Protein AF-A0A1C6FZ26-F1 (afdb_monomer_lite)

Sequence (240 aa):
MKWGSINATAYCVEPSKKGPGNGTYTIQKLADGKTLAKVCYYGTKASDEKHPDFPAGKRFIITHLAAAYANGSSDWASGTNATGKNLAMELYNYCVNMPDIPSVDMSFSESNVKAYVEGNSQRTSVITFKVDKLQTITFKLPKGVKLVNVTTGKTSAAGANVDISGGTKFYLTAPLNQAKNVSATFSSKMKGSIDKEYSAYKITTGSGTQDLALVFGEGVENEKYVDFKVTWTKECKADC

Structure (mmCIF, N/CA/C/O backbone):
data_AF-A0A1C6FZ26-F1
#
_entry.id   AF-A0A1C6FZ26-F1
#
loop_
_atom_site.group_PDB
_atom_site.id
_atom_site.type_symbol
_atom_site.label_atom_id
_atom_site.label_alt_id
_atom_site.label_comp_id
_atom_site.label_asym_id
_atom_site.label_entity_id
_atom_site.label_seq_id
_atom_site.pdbx_PDB_ins_code
_atom_site.Cartn_x
_atom_site.Cartn_y
_atom_site.Cartn_z
_atom_site.occupancy
_atom_site.B_iso_or_equiv
_atom_site.auth_seq_id
_atom_site.auth_comp_id
_atom_site.auth_asym_id
_atom_site.auth_atom_id
_atom_site.pdbx_PDB_model_num
ATOM 1 N N . MET A 1 1 ? 17.549 11.450 -13.419 1.00 60.69 1 MET A N 1
ATOM 2 C CA . MET A 1 1 ? 17.269 12.901 -13.359 1.00 60.69 1 MET A CA 1
ATOM 3 C C . MET A 1 1 ? 17.297 13.360 -11.915 1.00 60.69 1 MET A C 1
ATOM 5 O O . MET A 1 1 ? 16.988 12.554 -11.040 1.00 60.69 1 MET A O 1
ATOM 9 N N . LYS A 1 2 ? 17.678 14.617 -11.672 1.00 58.38 2 LYS A N 1
ATOM 10 C CA . LYS A 1 2 ? 17.759 15.195 -10.328 1.00 58.38 2 LYS A CA 1
ATOM 11 C C . LYS A 1 2 ? 16.962 16.496 -10.268 1.00 58.38 2 LYS A C 1
ATOM 13 O O . LYS A 1 2 ? 17.181 17.365 -11.105 1.00 58.38 2 LYS A O 1
ATOM 18 N N . TRP A 1 3 ? 16.071 16.622 -9.287 1.00 60.28 3 TRP A N 1
ATOM 19 C CA . TRP A 1 3 ? 15.295 17.837 -9.019 1.00 60.28 3 TRP A CA 1
ATOM 20 C C . TRP A 1 3 ? 15.518 18.252 -7.562 1.00 60.28 3 TRP A C 1
ATOM 22 O O . TRP A 1 3 ? 14.951 17.672 -6.641 1.00 60.28 3 TRP A O 1
ATOM 32 N N . GLY A 1 4 ? 16.415 19.210 -7.315 1.00 66.00 4 GLY A N 1
ATOM 33 C CA . GLY A 1 4 ? 16.844 19.519 -5.945 1.00 66.00 4 GLY A CA 1
ATOM 34 C C . GLY A 1 4 ? 17.497 18.303 -5.267 1.00 66.00 4 GLY A C 1
ATOM 35 O O . GLY A 1 4 ? 18.522 17.809 -5.740 1.00 66.00 4 GLY A O 1
ATOM 36 N N . SER A 1 5 ? 16.916 17.809 -4.169 1.00 55.59 5 SER A N 1
ATOM 37 C CA . SER A 1 5 ? 17.358 16.595 -3.455 1.00 55.59 5 SER A CA 1
ATOM 38 C C . SER A 1 5 ? 16.754 15.291 -3.997 1.00 55.59 5 SER A C 1
ATOM 40 O O . SER A 1 5 ? 17.166 14.206 -3.586 1.00 55.59 5 SER A O 1
ATOM 42 N N . ILE A 1 6 ? 15.801 15.375 -4.926 1.00 57.38 6 ILE A N 1
ATOM 43 C CA . ILE A 1 6 ? 15.097 14.226 -5.496 1.00 57.38 6 ILE A CA 1
ATOM 44 C C . ILE A 1 6 ? 15.929 13.604 -6.618 1.00 57.38 6 ILE A C 1
ATOM 46 O O . ILE A 1 6 ? 16.309 14.297 -7.561 1.00 57.38 6 ILE A O 1
ATOM 50 N N . ASN A 1 7 ? 16.141 12.287 -6.561 1.00 62.97 7 ASN A N 1
ATOM 51 C CA . ASN A 1 7 ? 16.675 11.495 -7.669 1.00 62.97 7 ASN A CA 1
ATOM 52 C C . ASN A 1 7 ? 15.589 10.547 -8.192 1.00 62.97 7 ASN A C 1
ATOM 54 O O . ASN A 1 7 ? 14.995 9.806 -7.413 1.00 62.97 7 ASN A O 1
ATOM 58 N N . ALA A 1 8 ? 15.359 10.551 -9.505 1.00 67.06 8 ALA A N 1
ATOM 59 C CA . ALA A 1 8 ? 14.426 9.644 -10.168 1.00 67.06 8 ALA A CA 1
ATOM 60 C C . ALA A 1 8 ? 15.053 9.043 -11.431 1.00 67.06 8 ALA A C 1
ATOM 62 O O . ALA A 1 8 ? 15.753 9.732 -12.187 1.00 67.06 8 ALA A O 1
ATOM 63 N N . THR A 1 9 ? 14.783 7.763 -11.677 1.00 70.50 9 THR A N 1
ATOM 64 C CA . THR A 1 9 ? 15.121 7.100 -12.940 1.00 70.50 9 THR A CA 1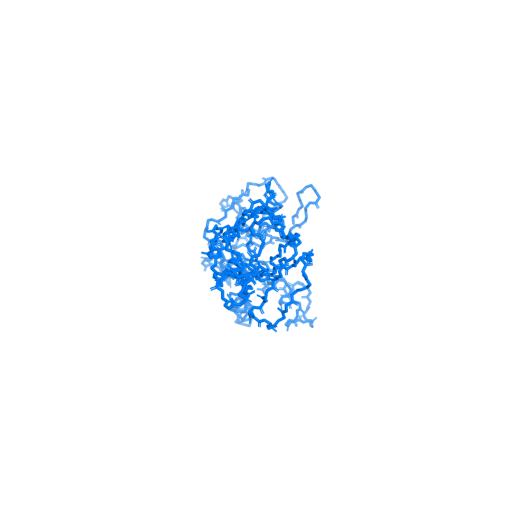
ATOM 65 C C . THR A 1 9 ? 14.025 7.403 -13.954 1.00 70.50 9 THR A C 1
ATOM 67 O O . THR A 1 9 ? 12.850 7.173 -13.684 1.00 70.50 9 THR A O 1
ATOM 70 N N . ALA A 1 10 ? 14.417 7.933 -15.110 1.00 72.19 10 ALA A N 1
ATOM 71 C CA . ALA A 1 10 ? 13.524 8.144 -16.240 1.00 72.19 10 ALA A CA 1
ATOM 72 C C . ALA A 1 10 ? 13.879 7.157 -17.351 1.00 72.19 10 ALA A C 1
ATOM 74 O O . ALA A 1 10 ? 15.057 6.882 -17.591 1.00 72.19 10 ALA A O 1
ATOM 75 N N . TYR A 1 11 ? 12.857 6.650 -18.021 1.00 74.94 11 TYR A N 1
ATOM 76 C CA . TYR A 1 11 ? 12.954 5.770 -19.171 1.00 74.94 11 TYR A CA 1
ATOM 77 C C . TYR A 1 11 ? 12.510 6.550 -20.395 1.00 74.94 11 TYR A C 1
ATOM 79 O O . TYR A 1 11 ? 11.433 7.140 -20.395 1.00 74.94 11 TYR A O 1
ATOM 87 N N . CYS A 1 12 ? 13.323 6.578 -21.443 1.00 76.31 12 CYS A N 1
ATOM 88 C CA . CYS A 1 12 ? 12.832 7.108 -22.704 1.00 76.31 12 CYS A CA 1
ATOM 89 C C . CYS A 1 12 ? 11.723 6.198 -23.244 1.00 76.31 12 CYS A C 1
ATOM 91 O O . CYS A 1 12 ? 11.778 4.980 -23.079 1.00 76.31 12 CYS A O 1
ATOM 93 N N . VAL A 1 13 ? 10.700 6.798 -23.841 1.00 72.75 13 VAL A N 1
ATOM 94 C CA . VAL A 1 13 ? 9.534 6.057 -24.330 1.00 72.75 13 VAL A CA 1
ATOM 95 C C . VAL A 1 13 ? 9.408 6.089 -25.842 1.00 72.75 13 VAL A C 1
ATOM 97 O O . VAL A 1 13 ? 8.424 5.587 -26.354 1.00 72.75 13 VAL A O 1
ATOM 100 N N . GLU A 1 14 ? 10.385 6.611 -26.580 1.00 70.25 14 GLU A N 1
ATOM 101 C CA . GLU A 1 14 ? 10.352 6.642 -28.051 1.00 70.25 14 GLU A CA 1
ATOM 102 C C . GLU A 1 14 ? 11.663 6.108 -28.638 1.00 70.25 14 GLU A C 1
ATOM 104 O O . GLU A 1 14 ? 12.437 6.884 -29.205 1.00 70.25 14 GLU A O 1
ATOM 109 N N . PRO A 1 15 ? 11.970 4.805 -28.490 1.00 71.88 15 PRO A N 1
ATOM 110 C CA . PRO A 1 15 ? 13.309 4.257 -28.725 1.00 71.88 15 PRO A CA 1
ATOM 111 C C . PRO A 1 15 ? 13.937 4.598 -30.086 1.00 71.88 15 PRO A C 1
ATOM 113 O O . PRO A 1 15 ? 15.158 4.535 -30.222 1.00 71.88 15 PRO A O 1
ATOM 116 N N . SER A 1 16 ? 13.136 4.977 -31.087 1.00 71.38 16 SER A N 1
ATOM 117 C CA . SER A 1 16 ? 13.599 5.422 -32.405 1.00 71.38 16 SER A CA 1
ATOM 118 C C . SER A 1 16 ? 14.259 6.810 -32.456 1.00 71.38 16 SER A C 1
ATOM 120 O O . SER A 1 16 ? 15.010 7.061 -33.402 1.00 71.38 16 SER A O 1
ATOM 122 N N . LYS A 1 17 ? 14.028 7.723 -31.498 1.00 77.19 17 LYS A N 1
ATOM 123 C CA . LYS A 1 17 ? 14.632 9.077 -31.538 1.00 77.19 17 LYS A CA 1
ATOM 124 C C . LYS A 1 17 ? 15.915 9.154 -30.712 1.00 77.19 17 LYS A C 1
ATOM 126 O O . LYS A 1 17 ? 16.277 8.232 -29.993 1.00 77.19 17 LYS A O 1
ATOM 131 N N . LYS A 1 18 ? 16.644 10.269 -30.774 1.00 75.75 18 LYS A N 1
ATOM 132 C CA . LYS A 1 18 ? 17.778 10.494 -29.861 1.00 75.75 18 LYS A CA 1
ATOM 133 C C . LYS A 1 18 ? 17.274 10.906 -28.481 1.00 75.75 18 LYS A C 1
ATOM 135 O O . LYS A 1 18 ? 16.305 11.658 -28.376 1.00 75.75 18 LYS A O 1
ATOM 140 N N . GLY A 1 19 ? 17.943 10.424 -27.434 1.00 67.69 19 GLY A N 1
ATOM 141 C CA . GLY A 1 19 ? 17.656 10.854 -26.068 1.00 67.69 19 GLY A CA 1
ATOM 142 C C . GLY A 1 19 ? 17.804 12.375 -25.924 1.00 67.69 19 GLY A C 1
ATOM 143 O O . GLY A 1 19 ? 18.650 12.966 -26.605 1.00 67.69 19 GLY A O 1
ATOM 144 N N . PRO A 1 20 ? 16.989 13.019 -25.075 1.00 72.19 20 PRO A N 1
ATOM 145 C CA . PRO A 1 20 ? 17.102 14.451 -24.845 1.00 72.19 20 PRO A CA 1
ATOM 146 C C . PRO A 1 20 ? 18.450 14.794 -24.202 1.00 72.19 20 PRO A C 1
ATOM 148 O O . PRO A 1 20 ? 18.982 14.039 -23.386 1.00 72.19 20 PRO A O 1
ATOM 151 N N . GLY A 1 21 ? 19.010 15.945 -24.580 1.00 70.88 21 GLY A N 1
ATOM 152 C CA . GLY A 1 21 ? 20.210 16.490 -23.945 1.00 70.88 21 GLY A CA 1
ATOM 153 C C . GLY A 1 21 ? 19.921 17.069 -22.556 1.00 70.88 21 GLY A C 1
ATOM 154 O O . GLY A 1 21 ? 18.783 17.073 -22.083 1.00 70.88 21 GLY A O 1
ATOM 155 N N . ASN A 1 22 ? 20.948 17.617 -21.907 1.00 74.38 22 ASN A N 1
ATOM 156 C CA . ASN A 1 22 ? 20.766 18.356 -20.655 1.00 74.38 22 ASN A CA 1
ATOM 157 C C . ASN A 1 22 ? 19.930 19.621 -20.906 1.00 74.38 22 ASN A C 1
ATOM 159 O O . ASN A 1 22 ? 20.228 20.379 -21.827 1.00 74.38 22 ASN A O 1
ATOM 163 N N . GLY A 1 23 ? 18.911 19.866 -20.083 1.00 72.62 23 GLY A N 1
ATOM 164 C CA . GLY A 1 23 ? 18.040 21.028 -20.234 1.00 72.62 23 GLY A CA 1
ATOM 165 C C . GLY A 1 23 ? 16.918 21.081 -19.202 1.00 72.62 23 GLY A C 1
ATOM 166 O O . GLY A 1 23 ? 16.767 20.175 -18.379 1.00 72.62 23 GLY A O 1
ATOM 167 N N . THR A 1 24 ? 16.135 22.155 -19.264 1.00 73.75 24 THR A N 1
ATOM 168 C CA . THR A 1 24 ? 14.900 22.311 -18.489 1.00 73.75 24 THR A CA 1
ATOM 169 C C . THR A 1 24 ? 13.734 21.821 -19.332 1.00 73.75 24 THR A C 1
ATOM 171 O O . THR A 1 24 ? 13.525 22.317 -20.437 1.00 73.75 24 THR A O 1
ATOM 174 N N . TYR A 1 25 ? 12.964 20.877 -18.800 1.00 74.25 25 TYR A N 1
ATOM 175 C CA . TYR A 1 25 ? 11.812 20.304 -19.487 1.00 74.25 25 TYR A CA 1
ATOM 176 C C . TYR A 1 25 ? 10.574 20.340 -18.597 1.00 74.25 25 TYR A C 1
ATOM 178 O O . TYR A 1 25 ? 10.670 20.219 -17.374 1.00 74.25 25 TYR A O 1
ATOM 186 N N . THR A 1 26 ? 9.406 20.478 -19.219 1.00 74.81 26 THR A N 1
ATOM 187 C CA . THR A 1 26 ? 8.124 20.398 -18.520 1.00 74.81 26 THR A CA 1
ATOM 188 C C . THR A 1 26 ? 7.752 18.939 -18.300 1.00 74.81 26 THR A C 1
ATOM 190 O O . THR A 1 26 ? 7.795 18.122 -19.221 1.00 74.81 26 THR A O 1
ATOM 193 N N . ILE A 1 27 ? 7.371 18.627 -17.067 1.00 75.44 27 ILE A N 1
ATOM 194 C CA . ILE A 1 27 ? 6.856 17.324 -16.670 1.00 75.44 27 ILE A CA 1
ATOM 195 C C . ILE A 1 27 ? 5.331 17.400 -16.541 1.00 75.44 27 ILE A C 1
ATOM 197 O O . ILE A 1 27 ? 4.796 18.365 -15.998 1.00 75.44 27 ILE A O 1
ATOM 201 N N . GLN A 1 28 ? 4.628 16.390 -17.045 1.00 79.00 28 GLN A N 1
ATOM 202 C CA . GLN A 1 28 ? 3.172 16.287 -16.995 1.00 79.00 28 GLN A CA 1
ATOM 203 C C . GLN A 1 28 ? 2.763 14.968 -16.337 1.00 79.00 28 GLN A C 1
ATOM 205 O O . GLN A 1 28 ? 3.227 13.903 -16.745 1.00 79.00 28 GLN A O 1
ATOM 210 N N . LYS A 1 29 ? 1.871 15.026 -15.339 1.00 78.75 29 LYS A N 1
ATOM 211 C CA . LYS A 1 29 ? 1.250 13.836 -14.734 1.00 78.75 29 LYS A CA 1
ATOM 212 C C . LYS A 1 29 ? 0.334 13.161 -15.757 1.00 78.75 29 LYS A C 1
ATOM 214 O O . LYS A 1 29 ? -0.486 13.824 -16.391 1.00 78.75 29 LYS A O 1
ATOM 219 N N . LEU A 1 30 ? 0.467 11.848 -15.921 1.00 76.12 30 LEU A N 1
ATOM 220 C CA . LEU A 1 30 ? -0.365 11.066 -16.835 1.00 76.12 30 LEU A CA 1
ATOM 221 C C . LEU A 1 30 ? -1.651 10.619 -16.128 1.00 76.12 30 LEU A C 1
ATOM 223 O O . LEU A 1 30 ? -1.583 9.901 -15.132 1.00 76.12 30 LEU A O 1
ATOM 227 N N . ALA A 1 31 ? -2.814 11.013 -16.659 1.00 66.44 31 ALA A N 1
ATOM 228 C CA . ALA A 1 31 ? -4.121 10.668 -16.088 1.00 66.44 31 ALA A CA 1
ATOM 229 C C . ALA A 1 31 ? -4.384 9.145 -16.090 1.00 66.44 31 ALA A C 1
ATOM 231 O O . ALA A 1 31 ? -4.745 8.585 -15.058 1.00 66.44 31 ALA A O 1
ATOM 232 N N . ASP A 1 32 ? -4.083 8.463 -17.201 1.00 65.25 32 ASP A N 1
ATOM 233 C CA . ASP A 1 32 ? -4.230 7.006 -17.367 1.00 65.25 32 ASP A CA 1
ATOM 234 C C . ASP A 1 32 ? -2.888 6.263 -17.234 1.00 65.25 32 ASP A C 1
ATOM 236 O O . ASP A 1 32 ? -2.565 5.326 -17.961 1.00 65.25 32 ASP A O 1
ATOM 240 N N . GLY A 1 33 ? -2.063 6.696 -16.281 1.00 71.56 33 GLY A N 1
ATOM 241 C CA . GLY A 1 33 ? -0.690 6.219 -16.127 1.00 71.56 33 GLY A CA 1
ATOM 242 C C . GLY A 1 33 ? -0.514 4.901 -15.371 1.00 71.56 33 GLY A C 1
ATOM 243 O O . GLY A 1 33 ? 0.627 4.532 -15.132 1.00 71.56 33 GLY A O 1
ATOM 244 N N . LYS A 1 34 ? -1.572 4.193 -14.946 1.00 79.12 34 LYS A N 1
ATOM 245 C CA . LYS A 1 34 ? -1.460 3.084 -13.965 1.00 79.12 34 LYS A CA 1
ATOM 246 C C . LYS A 1 34 ? -0.541 1.943 -14.412 1.00 79.12 34 LYS A C 1
ATOM 248 O O . LYS A 1 34 ? 0.303 1.500 -13.637 1.00 79.12 34 LYS A O 1
ATOM 253 N N . THR A 1 35 ? -0.671 1.480 -15.655 1.00 87.38 35 THR A N 1
ATOM 254 C CA . THR A 1 35 ? 0.156 0.388 -16.204 1.00 87.38 35 THR A CA 1
ATOM 255 C C . THR A 1 35 ? 1.625 0.794 -16.271 1.00 87.38 35 THR A C 1
ATOM 257 O O . THR A 1 35 ? 2.491 0.105 -15.733 1.00 87.38 35 THR A O 1
ATOM 260 N N . LEU A 1 36 ? 1.900 1.952 -16.875 1.00 85.38 36 LEU A N 1
ATOM 261 C CA . LEU A 1 36 ? 3.237 2.538 -16.930 1.00 85.38 36 LEU A CA 1
ATOM 262 C C . LEU A 1 36 ? 3.792 2.789 -15.525 1.00 85.38 36 LEU A C 1
ATOM 264 O O . LEU A 1 36 ? 4.972 2.553 -15.274 1.00 85.38 36 LEU A O 1
ATOM 268 N N . ALA A 1 37 ? 2.930 3.188 -14.588 1.00 84.06 37 ALA A N 1
ATOM 269 C CA . ALA A 1 37 ? 3.322 3.422 -13.219 1.00 84.06 37 ALA A CA 1
ATOM 270 C C . ALA A 1 37 ? 3.820 2.129 -12.567 1.00 84.06 37 ALA A C 1
ATOM 272 O O . ALA A 1 37 ? 4.903 2.111 -11.987 1.00 84.06 37 ALA A O 1
ATOM 273 N N . LYS A 1 38 ? 3.085 1.021 -12.715 1.00 88.19 38 LYS A N 1
ATOM 274 C CA . LYS A 1 38 ? 3.497 -0.289 -12.182 1.00 88.19 38 LYS A CA 1
ATOM 275 C C . LYS A 1 38 ? 4.824 -0.748 -12.776 1.00 88.19 38 LYS A C 1
ATOM 277 O O . LYS A 1 38 ? 5.685 -1.209 -12.033 1.00 88.19 38 LYS A O 1
ATOM 282 N N . VAL A 1 39 ? 5.027 -0.579 -14.083 1.00 88.44 39 VAL A N 1
ATOM 283 C CA . VAL A 1 39 ? 6.293 -0.949 -14.739 1.00 88.44 39 VAL A CA 1
ATOM 284 C C . VAL A 1 39 ? 7.459 -0.115 -14.221 1.00 88.44 39 VAL A C 1
ATOM 286 O O . VAL A 1 39 ? 8.495 -0.666 -13.869 1.00 88.44 39 VAL A O 1
ATOM 289 N N . CYS A 1 40 ? 7.299 1.196 -14.097 1.00 84.00 40 CYS A N 1
ATOM 290 C CA . CYS A 1 40 ? 8.356 2.052 -13.568 1.00 84.00 40 CYS A CA 1
ATOM 291 C C . CYS A 1 40 ? 8.587 1.855 -12.053 1.00 84.00 40 CYS A C 1
ATOM 293 O O . CYS A 1 40 ? 9.711 2.035 -11.591 1.00 84.00 40 CYS A O 1
ATOM 295 N N . TYR A 1 41 ? 7.556 1.474 -11.287 1.00 82.69 41 TYR A N 1
ATOM 296 C CA . TYR A 1 41 ? 7.639 1.221 -9.843 1.00 82.69 41 TYR A CA 1
ATOM 297 C C . TYR A 1 41 ? 8.295 -0.131 -9.520 1.00 82.69 41 TYR A C 1
ATOM 299 O O . TYR A 1 41 ? 9.198 -0.196 -8.688 1.00 82.69 41 TYR A O 1
ATOM 307 N N . TYR A 1 42 ? 7.876 -1.211 -10.186 1.00 87.19 42 TYR A N 1
ATOM 308 C CA . TYR A 1 42 ? 8.379 -2.567 -9.930 1.00 87.19 42 TYR A CA 1
ATOM 309 C C . TYR A 1 42 ? 9.574 -2.956 -10.809 1.00 87.19 42 TYR A C 1
ATOM 311 O O . TYR A 1 42 ? 10.369 -3.802 -10.404 1.00 87.19 42 TYR A O 1
ATOM 319 N N . GLY A 1 43 ? 9.718 -2.354 -11.991 1.00 88.00 43 GLY A N 1
ATOM 320 C CA . GLY A 1 43 ? 10.572 -2.850 -13.072 1.00 88.00 43 GLY A CA 1
ATOM 321 C C . GLY A 1 43 ? 12.052 -2.955 -12.725 1.00 88.00 43 GLY A C 1
ATOM 322 O O . GLY A 1 43 ? 12.645 -4.001 -12.972 1.00 88.00 43 GLY A O 1
ATOM 323 N N . THR A 1 44 ? 12.640 -1.932 -12.092 1.00 85.69 44 THR A N 1
ATOM 324 C CA . THR A 1 44 ? 14.067 -1.960 -11.719 1.00 85.69 44 THR A CA 1
ATOM 325 C C . THR A 1 44 ? 14.364 -3.122 -10.779 1.00 85.69 44 THR A C 1
ATOM 327 O O . THR A 1 44 ? 15.203 -3.967 -11.081 1.00 85.69 44 THR A O 1
ATOM 330 N N . LYS A 1 45 ? 13.613 -3.207 -9.672 1.00 85.81 45 LYS A N 1
ATOM 331 C CA . LYS A 1 45 ? 13.773 -4.269 -8.676 1.00 85.81 45 LYS A CA 1
ATOM 332 C C . LYS A 1 45 ? 13.516 -5.645 -9.294 1.00 85.81 45 LYS A C 1
ATOM 334 O O . LYS A 1 45 ? 14.294 -6.566 -9.086 1.00 85.81 45 LYS A O 1
ATOM 339 N N . ALA A 1 46 ? 12.458 -5.769 -10.093 1.00 90.00 46 ALA A N 1
ATOM 340 C CA . ALA A 1 46 ? 12.113 -7.015 -10.763 1.00 90.00 46 ALA A CA 1
ATOM 341 C C . ALA A 1 46 ? 13.207 -7.473 -11.735 1.00 90.00 46 ALA A C 1
ATOM 343 O O . ALA A 1 46 ? 13.523 -8.660 -11.782 1.00 90.00 46 ALA A O 1
ATOM 344 N N . SER A 1 47 ? 13.817 -6.551 -12.484 1.00 89.81 47 SER A N 1
ATOM 345 C CA . SER A 1 47 ? 14.929 -6.886 -13.369 1.00 89.81 47 SER A CA 1
ATOM 346 C C . SER A 1 47 ? 16.189 -7.267 -12.592 1.00 89.81 47 SER A C 1
ATOM 348 O O . SER A 1 47 ? 16.915 -8.142 -13.062 1.00 89.81 47 SER A O 1
ATOM 350 N N . ASP A 1 48 ? 16.466 -6.629 -11.450 1.00 87.25 48 ASP A N 1
ATOM 351 C CA . ASP A 1 48 ? 17.595 -6.978 -10.575 1.00 87.25 48 ASP A CA 1
ATOM 352 C C . ASP A 1 48 ? 17.433 -8.389 -9.987 1.00 87.25 48 ASP A C 1
ATOM 354 O O . ASP A 1 48 ? 18.392 -9.156 -9.957 1.00 87.25 48 ASP A O 1
ATOM 358 N N . GLU A 1 49 ? 16.217 -8.754 -9.573 1.00 91.50 49 GLU A N 1
ATOM 359 C CA . GLU A 1 49 ? 15.911 -10.058 -8.970 1.00 91.50 49 GLU A CA 1
ATOM 360 C C . GLU A 1 49 ? 15.823 -11.195 -9.998 1.00 91.50 49 GLU A C 1
ATOM 362 O O . GLU A 1 49 ? 16.297 -12.299 -9.736 1.00 91.50 49 GLU A O 1
ATOM 367 N N . LYS A 1 50 ? 15.225 -10.949 -11.171 1.00 91.25 50 LYS A N 1
ATOM 368 C CA . LYS A 1 50 ? 15.063 -11.964 -12.229 1.00 91.25 50 LYS A CA 1
ATOM 369 C C . LYS A 1 50 ? 16.329 -12.189 -13.053 1.00 91.25 50 LYS A C 1
ATOM 371 O O . LYS A 1 50 ? 16.514 -13.280 -13.587 1.00 91.25 50 LYS A O 1
ATOM 376 N N . HIS A 1 51 ? 17.176 -11.167 -13.179 1.00 91.94 51 HIS A N 1
ATOM 377 C CA . HIS A 1 51 ? 18.394 -11.209 -13.992 1.00 91.94 51 HIS A CA 1
ATOM 378 C C . HIS A 1 51 ? 19.616 -10.668 -13.225 1.00 91.94 51 HIS A C 1
ATOM 380 O O . HIS A 1 51 ? 20.265 -9.711 -13.676 1.00 91.94 51 HIS A O 1
ATOM 386 N N . PRO A 1 52 ? 19.949 -11.241 -12.052 1.00 91.62 52 PRO A N 1
ATOM 387 C CA . PRO A 1 52 ? 21.049 -10.753 -11.218 1.00 91.62 52 PRO A CA 1
ATOM 388 C C . PRO A 1 52 ? 22.411 -10.862 -11.922 1.00 91.62 52 PRO A C 1
ATOM 390 O O . PRO A 1 52 ? 23.307 -10.058 -11.672 1.00 91.62 52 PRO A O 1
ATOM 393 N N . ASP A 1 53 ? 22.541 -11.815 -12.846 1.00 95.19 53 ASP A N 1
ATOM 394 C CA . ASP A 1 53 ? 23.713 -12.086 -13.679 1.00 95.19 53 ASP A CA 1
ATOM 395 C C . ASP A 1 53 ? 23.904 -11.077 -14.824 1.00 95.19 53 ASP A C 1
ATOM 397 O O . ASP A 1 53 ? 24.998 -10.951 -15.378 1.00 95.19 53 ASP A O 1
ATOM 401 N N . PHE A 1 54 ? 22.860 -10.333 -15.198 1.00 93.94 54 PHE A N 1
ATOM 402 C CA . PHE A 1 54 ? 22.968 -9.359 -16.280 1.00 93.94 54 PHE A CA 1
ATOM 403 C C . PHE A 1 54 ? 23.736 -8.110 -15.827 1.00 93.94 54 PHE A C 1
ATOM 405 O O . PHE A 1 54 ? 23.592 -7.658 -14.698 1.00 93.94 54 PHE A O 1
ATOM 412 N N . PRO A 1 55 ? 24.513 -7.456 -16.703 1.00 92.25 55 PRO A N 1
ATOM 413 C CA . PRO A 1 55 ? 25.042 -6.133 -16.395 1.00 92.25 55 PRO A CA 1
ATOM 414 C C . PRO A 1 55 ? 23.909 -5.123 -16.154 1.00 92.25 55 PRO A C 1
ATOM 416 O O . PRO A 1 55 ? 22.864 -5.193 -16.807 1.00 92.25 55 PRO A O 1
ATOM 419 N N . ALA A 1 56 ? 24.138 -4.128 -15.290 1.00 86.00 56 ALA A N 1
ATOM 420 C CA . ALA A 1 56 ? 23.140 -3.103 -14.957 1.00 86.00 56 ALA A CA 1
ATOM 421 C C . ALA A 1 56 ? 22.556 -2.405 -16.202 1.00 86.00 56 ALA A C 1
ATOM 423 O O . ALA A 1 56 ? 21.351 -2.188 -16.283 1.00 86.00 56 ALA A O 1
ATOM 424 N N . GLY A 1 57 ? 23.386 -2.132 -17.217 1.00 85.88 57 GLY A N 1
ATOM 425 C CA . GLY A 1 57 ? 22.924 -1.554 -18.483 1.00 85.88 57 GLY A CA 1
ATOM 426 C C . GLY A 1 57 ? 21.936 -2.451 -19.238 1.00 85.88 57 GLY A C 1
ATOM 427 O O . GLY A 1 57 ? 20.961 -1.959 -19.797 1.00 85.88 57 GLY A O 1
ATOM 428 N N . LYS A 1 58 ? 22.125 -3.775 -19.206 1.00 90.31 58 LYS A N 1
ATOM 429 C CA . LYS A 1 58 ? 21.215 -4.727 -19.860 1.00 90.31 58 LYS A CA 1
ATOM 430 C C . LYS A 1 58 ? 19.880 -4.815 -19.117 1.00 90.31 58 LYS A C 1
ATOM 432 O O . LYS A 1 58 ? 18.835 -4.790 -19.759 1.00 90.31 58 LYS A O 1
ATOM 437 N N . ARG A 1 59 ? 19.904 -4.843 -17.781 1.00 90.50 59 ARG A N 1
ATOM 438 C CA . ARG A 1 59 ? 18.693 -4.770 -16.939 1.00 90.50 59 ARG A CA 1
ATOM 439 C C . ARG A 1 59 ? 17.902 -3.483 -17.161 1.00 90.50 59 ARG A C 1
ATOM 441 O O . ARG A 1 59 ? 16.679 -3.502 -17.315 1.00 90.50 59 ARG A O 1
ATOM 448 N N . PHE A 1 60 ? 18.621 -2.366 -17.259 1.00 86.31 60 PHE A N 1
ATOM 449 C CA . PHE A 1 60 ? 18.034 -1.074 -17.583 1.00 86.31 60 PHE A CA 1
ATOM 450 C C . PHE A 1 60 ? 17.334 -1.097 -18.947 1.00 86.31 60 PHE A C 1
ATOM 452 O O . PHE A 1 60 ? 16.191 -0.663 -19.035 1.00 86.31 60 PHE A O 1
ATOM 459 N N . ILE A 1 61 ? 17.963 -1.660 -19.987 1.00 88.00 61 ILE A N 1
ATOM 460 C CA . ILE A 1 61 ? 17.363 -1.778 -21.328 1.00 88.00 61 ILE A CA 1
ATOM 461 C C . ILE A 1 61 ? 16.076 -2.617 -21.304 1.00 88.00 61 ILE A C 1
ATOM 463 O O . ILE A 1 61 ? 15.093 -2.237 -21.934 1.00 88.00 61 ILE A O 1
ATOM 467 N N . ILE A 1 62 ? 16.040 -3.728 -20.563 1.00 91.75 62 ILE A N 1
ATOM 468 C CA . ILE A 1 62 ? 14.827 -4.561 -20.455 1.00 91.75 62 ILE A CA 1
ATOM 469 C C . ILE A 1 62 ? 13.685 -3.757 -19.819 1.00 91.75 62 ILE A C 1
ATOM 471 O O . ILE A 1 62 ? 12.576 -3.719 -20.352 1.00 91.75 62 ILE A O 1
ATOM 475 N N . THR A 1 63 ? 13.977 -3.059 -18.718 1.00 90.00 63 THR A N 1
ATOM 476 C CA . THR A 1 63 ? 13.006 -2.201 -18.018 1.00 90.00 63 THR A CA 1
ATOM 477 C C . THR A 1 63 ? 12.532 -1.045 -18.896 1.00 90.00 63 THR A C 1
ATOM 479 O O . THR A 1 63 ? 11.344 -0.732 -18.936 1.00 90.00 63 THR A O 1
ATOM 482 N N . HIS A 1 64 ? 13.448 -0.455 -19.658 1.00 86.75 64 HIS A N 1
ATOM 483 C CA . HIS A 1 64 ? 13.180 0.624 -20.597 1.00 86.75 64 HIS A CA 1
ATOM 484 C C . HIS A 1 64 ? 12.203 0.215 -21.705 1.00 86.75 64 HIS A C 1
ATOM 486 O O . HIS A 1 64 ? 11.210 0.901 -21.931 1.00 86.75 64 HIS A O 1
ATOM 492 N N . LEU A 1 65 ? 12.443 -0.925 -22.359 1.00 90.88 65 LEU A N 1
ATOM 493 C CA . LEU A 1 65 ? 11.560 -1.445 -23.408 1.00 90.88 65 LEU A CA 1
ATOM 494 C C . LEU A 1 65 ? 10.165 -1.778 -22.852 1.00 90.88 65 LEU A C 1
ATOM 496 O O . LEU A 1 65 ? 9.158 -1.477 -23.491 1.00 90.88 65 LEU A O 1
ATOM 500 N N . ALA A 1 66 ? 10.095 -2.338 -21.638 1.00 92.44 66 ALA A N 1
ATOM 501 C CA . ALA A 1 66 ? 8.829 -2.605 -20.955 1.00 92.44 66 ALA A CA 1
ATOM 502 C C . ALA A 1 66 ? 8.051 -1.311 -20.647 1.00 92.44 66 ALA A C 1
ATOM 504 O O . ALA A 1 66 ? 6.832 -1.269 -20.814 1.00 92.44 66 ALA A O 1
ATOM 505 N N . ALA A 1 67 ? 8.742 -0.247 -20.224 1.00 88.88 67 ALA A N 1
ATOM 506 C CA . ALA A 1 67 ? 8.135 1.058 -19.968 1.00 88.88 67 ALA A CA 1
ATOM 507 C C . ALA A 1 67 ? 7.640 1.719 -21.265 1.00 88.88 67 ALA A C 1
ATOM 509 O O . ALA A 1 67 ? 6.516 2.214 -21.302 1.00 88.88 67 ALA A O 1
ATOM 510 N N . ALA A 1 68 ? 8.426 1.667 -22.347 1.00 87.31 68 ALA A N 1
ATOM 511 C CA . ALA A 1 68 ? 8.011 2.159 -23.662 1.00 87.31 68 ALA A CA 1
ATOM 512 C C . ALA A 1 68 ? 6.760 1.422 -24.177 1.00 87.31 68 ALA A C 1
ATOM 514 O O . ALA A 1 68 ? 5.827 2.056 -24.671 1.00 87.31 68 ALA A O 1
ATOM 515 N N . TYR A 1 69 ? 6.690 0.101 -23.985 1.00 91.75 69 TYR A N 1
ATOM 516 C CA . TYR A 1 69 ? 5.497 -0.682 -24.313 1.00 91.75 69 TYR A CA 1
ATOM 517 C C . TYR A 1 69 ? 4.288 -0.276 -23.460 1.00 91.75 69 TYR A C 1
ATOM 519 O O . TYR A 1 69 ? 3.207 -0.028 -23.990 1.00 91.75 69 TYR A O 1
ATOM 527 N N . ALA A 1 70 ? 4.467 -0.138 -22.142 1.00 89.75 70 ALA A N 1
ATOM 528 C CA . ALA A 1 70 ? 3.405 0.278 -21.223 1.00 89.75 70 ALA A CA 1
ATOM 529 C C . ALA A 1 70 ? 2.886 1.699 -21.489 1.00 89.75 70 ALA A C 1
ATOM 531 O O . ALA A 1 70 ? 1.733 1.995 -21.182 1.00 89.75 70 ALA A O 1
ATOM 532 N N . ASN A 1 71 ? 3.729 2.561 -22.059 1.00 85.81 71 ASN A N 1
ATOM 533 C CA . ASN A 1 71 ? 3.372 3.900 -22.517 1.00 85.81 71 ASN A CA 1
ATOM 534 C C . ASN A 1 71 ? 2.574 3.895 -23.840 1.00 85.81 71 ASN A C 1
ATOM 536 O O . ASN A 1 71 ? 2.063 4.934 -24.246 1.00 85.81 71 ASN A O 1
ATOM 540 N N . GLY A 1 72 ? 2.452 2.748 -24.517 1.00 86.88 72 GLY A N 1
ATOM 541 C CA . GLY A 1 72 ? 1.745 2.629 -25.795 1.00 86.88 72 GLY A CA 1
ATOM 542 C C . GLY A 1 72 ? 2.554 3.112 -27.000 1.00 86.88 72 GLY A C 1
ATOM 543 O O . GLY A 1 72 ? 1.984 3.430 -28.043 1.00 86.88 72 GLY A O 1
ATOM 544 N N . SER A 1 73 ? 3.877 3.189 -26.879 1.00 84.56 73 SER A N 1
ATOM 545 C CA . SER A 1 73 ? 4.730 3.691 -27.950 1.00 84.56 73 SER A CA 1
ATOM 546 C C . SER A 1 73 ? 4.796 2.714 -29.121 1.00 84.56 73 SER A C 1
ATOM 548 O O . SER A 1 73 ? 5.173 1.553 -28.967 1.00 84.56 73 SER A O 1
ATOM 550 N N . SER A 1 74 ? 4.454 3.188 -30.321 1.00 85.25 74 SER A N 1
ATOM 551 C CA . SER A 1 74 ? 4.422 2.353 -31.535 1.00 85.25 74 SER A CA 1
ATOM 552 C C . SER A 1 74 ? 5.786 1.758 -31.919 1.00 85.25 74 SER A C 1
ATOM 554 O O . SER A 1 74 ? 5.857 0.713 -32.562 1.00 85.25 74 SER A O 1
ATOM 556 N N . ASP A 1 75 ? 6.870 2.390 -31.475 1.00 86.06 75 ASP A N 1
ATOM 557 C CA . ASP A 1 75 ? 8.261 2.038 -31.739 1.00 86.06 75 ASP A CA 1
ATOM 558 C C . ASP A 1 75 ? 8.967 1.429 -30.516 1.00 86.06 75 ASP A C 1
ATOM 560 O O . ASP A 1 75 ? 10.197 1.360 -30.493 1.00 86.06 75 ASP A O 1
ATOM 564 N N . TRP A 1 76 ? 8.219 0.964 -29.507 1.00 89.94 76 TRP A N 1
ATOM 565 C CA . TRP A 1 76 ? 8.758 0.485 -28.224 1.00 89.94 76 TRP A CA 1
ATOM 566 C C . TRP A 1 76 ? 9.862 -0.576 -28.344 1.00 89.94 76 TRP A C 1
ATOM 568 O O . TRP A 1 76 ? 10.668 -0.726 -27.434 1.00 89.94 76 TRP A O 1
ATOM 578 N N . ALA A 1 77 ? 9.894 -1.325 -29.449 1.00 88.69 77 ALA A N 1
ATOM 579 C CA . ALA A 1 77 ? 10.871 -2.376 -29.712 1.00 88.69 77 ALA A CA 1
ATOM 580 C C . ALA A 1 77 ? 11.898 -2.010 -30.799 1.00 88.69 77 ALA A C 1
ATOM 582 O O . ALA A 1 77 ? 12.556 -2.897 -31.351 1.00 88.69 77 ALA A O 1
ATOM 583 N N . SER A 1 78 ? 12.014 -0.732 -31.161 1.00 86.81 78 SER A N 1
ATOM 584 C CA . SER A 1 78 ? 13.029 -0.280 -32.111 1.00 86.81 78 SER A CA 1
ATOM 585 C C . SER A 1 78 ? 14.435 -0.542 -31.561 1.00 86.81 78 SER A C 1
ATOM 587 O O . SER A 1 78 ? 14.694 -0.371 -30.371 1.00 86.81 78 SER A O 1
ATOM 589 N N . GLY A 1 79 ? 15.346 -1.006 -32.420 1.00 82.56 79 GLY A N 1
ATOM 590 C CA . GLY A 1 79 ? 16.744 -1.264 -32.053 1.00 82.56 79 GLY A CA 1
ATOM 591 C C . GLY A 1 79 ? 16.999 -2.517 -31.201 1.00 82.56 79 GLY A C 1
ATOM 592 O O . GLY A 1 79 ? 18.139 -2.737 -30.798 1.00 82.56 79 GLY A O 1
ATOM 593 N N . THR A 1 80 ? 15.988 -3.357 -30.943 1.00 90.62 80 THR A N 1
ATOM 594 C CA . THR A 1 80 ? 16.146 -4.609 -30.180 1.00 90.62 80 THR A CA 1
ATOM 595 C C . THR A 1 80 ? 15.871 -5.860 -31.022 1.00 90.62 80 THR A C 1
ATOM 597 O O . THR A 1 80 ? 15.173 -5.815 -32.037 1.00 90.62 80 THR A O 1
ATOM 600 N N . ASN A 1 81 ? 16.415 -7.003 -30.599 1.00 91.56 81 ASN A N 1
ATOM 601 C CA . ASN A 1 81 ? 16.188 -8.307 -31.233 1.00 91.56 81 ASN A CA 1
ATOM 602 C C . ASN A 1 81 ? 15.045 -9.083 -30.545 1.00 91.56 81 ASN A C 1
ATOM 604 O O . ASN A 1 81 ? 14.489 -8.637 -29.542 1.00 91.56 81 ASN A O 1
ATOM 608 N N . ALA A 1 82 ? 14.687 -10.260 -31.071 1.00 95.44 82 ALA A N 1
ATOM 609 C CA . ALA A 1 82 ? 13.598 -11.079 -30.523 1.00 95.44 82 ALA A CA 1
ATOM 610 C C . ALA A 1 82 ? 13.788 -11.418 -29.031 1.00 95.44 82 ALA A C 1
ATOM 612 O O . ALA A 1 82 ? 12.841 -11.330 -28.253 1.00 95.44 82 ALA A O 1
ATOM 613 N N . THR A 1 83 ? 15.018 -11.724 -28.611 1.00 95.06 83 THR A N 1
ATOM 614 C CA . THR A 1 83 ? 15.343 -11.999 -27.205 1.00 95.06 83 THR A CA 1
ATOM 615 C C . THR A 1 83 ? 15.053 -10.795 -26.313 1.00 95.06 83 THR A C 1
ATOM 617 O O . THR A 1 83 ? 14.425 -10.944 -25.267 1.00 95.06 83 THR A O 1
ATOM 620 N N . GLY A 1 84 ? 15.462 -9.594 -26.731 1.00 92.88 84 GLY A N 1
ATOM 621 C CA . GLY A 1 84 ? 15.190 -8.361 -25.994 1.00 92.88 84 GLY A CA 1
ATOM 622 C C . GLY A 1 84 ? 13.695 -8.061 -25.870 1.00 92.88 84 GLY A C 1
ATOM 623 O O . GLY A 1 84 ? 13.244 -7.687 -24.789 1.00 92.88 84 GLY A O 1
ATOM 624 N N . LYS A 1 85 ? 12.913 -8.302 -26.934 1.00 95.44 85 LYS A N 1
ATOM 625 C CA . LYS A 1 85 ? 11.444 -8.170 -26.894 1.00 95.44 85 LYS A CA 1
ATOM 626 C C . LYS A 1 85 ? 10.821 -9.116 -25.871 1.00 95.44 85 LYS A C 1
ATOM 628 O O . LYS A 1 85 ? 10.001 -8.686 -25.068 1.00 95.44 85 LYS A O 1
ATOM 633 N N . ASN A 1 86 ? 11.231 -10.382 -25.878 1.00 96.94 86 ASN A N 1
ATOM 634 C CA . ASN A 1 86 ? 10.674 -11.393 -24.980 1.00 96.94 86 ASN A CA 1
ATOM 635 C C . ASN A 1 86 ? 10.962 -11.072 -23.510 1.00 96.94 86 ASN A C 1
ATOM 637 O O . ASN A 1 86 ? 10.048 -11.119 -22.692 1.00 96.94 86 ASN A O 1
ATOM 641 N N . LEU A 1 87 ? 12.197 -10.673 -23.189 1.00 96.38 87 LEU A N 1
ATOM 642 C CA . LEU A 1 87 ? 12.576 -10.269 -21.830 1.00 96.38 87 LEU A CA 1
ATOM 643 C C . LEU A 1 87 ? 11.782 -9.042 -21.358 1.00 96.38 87 LEU A C 1
ATOM 645 O O . LEU A 1 87 ? 11.306 -9.005 -20.226 1.00 96.38 87 LEU A O 1
ATOM 649 N N . ALA A 1 88 ? 11.602 -8.047 -22.233 1.00 94.94 88 ALA A N 1
ATOM 650 C CA . ALA A 1 88 ? 10.816 -6.857 -21.919 1.00 94.94 88 ALA A CA 1
ATOM 651 C C . ALA A 1 88 ? 9.341 -7.199 -21.661 1.00 94.94 88 ALA A C 1
ATOM 653 O O . ALA A 1 88 ? 8.756 -6.702 -20.701 1.00 94.94 88 ALA A O 1
ATOM 654 N N . MET A 1 89 ? 8.752 -8.085 -22.470 1.00 97.12 89 MET A N 1
ATOM 655 C CA . MET A 1 89 ? 7.371 -8.536 -22.286 1.00 97.12 89 MET A CA 1
ATOM 656 C C . MET A 1 89 ? 7.194 -9.397 -21.034 1.00 97.12 89 MET A C 1
ATOM 658 O O . MET A 1 89 ? 6.179 -9.265 -20.353 1.00 97.12 89 MET A O 1
ATOM 662 N N . GLU A 1 90 ? 8.168 -10.242 -20.685 1.00 96.44 90 GLU A N 1
ATOM 663 C CA . GLU A 1 90 ? 8.151 -10.988 -19.423 1.00 96.44 90 GLU A CA 1
ATOM 664 C C . GLU A 1 90 ? 8.146 -10.030 -18.225 1.00 96.44 90 GLU A C 1
ATOM 666 O O . GLU A 1 90 ? 7.311 -10.158 -17.325 1.00 96.44 90 GLU A O 1
ATOM 671 N N . LEU A 1 91 ? 9.036 -9.034 -18.238 1.00 95.50 91 LEU A N 1
ATOM 672 C CA . LEU A 1 91 ? 9.120 -8.029 -17.184 1.00 95.50 91 LEU A CA 1
ATOM 673 C C . LEU A 1 91 ? 7.846 -7.176 -17.111 1.00 95.50 91 LEU A C 1
ATOM 675 O O . LEU A 1 91 ? 7.327 -6.946 -16.019 1.00 95.50 91 LEU A O 1
ATOM 679 N N . TYR A 1 92 ? 7.318 -6.740 -18.257 1.00 95.31 92 TYR A N 1
ATOM 680 C CA . TYR A 1 92 ? 6.049 -6.018 -18.351 1.00 95.31 92 TYR A CA 1
ATOM 681 C C . TYR A 1 92 ? 4.911 -6.827 -17.720 1.00 95.31 92 TYR A C 1
ATOM 683 O O . TYR A 1 92 ? 4.248 -6.339 -16.804 1.00 95.31 92 TYR A O 1
ATOM 691 N N . ASN A 1 93 ? 4.734 -8.080 -18.153 1.00 96.50 93 ASN A N 1
ATOM 692 C CA . ASN A 1 93 ? 3.686 -8.973 -17.662 1.00 96.50 93 ASN A CA 1
ATOM 693 C C . ASN A 1 93 ? 3.821 -9.230 -16.159 1.00 96.50 93 ASN A C 1
ATOM 695 O O . ASN A 1 93 ? 2.821 -9.269 -15.445 1.00 96.50 93 ASN A O 1
ATOM 699 N N . TYR A 1 94 ? 5.049 -9.372 -15.661 1.00 94.81 94 TYR A N 1
ATOM 700 C CA . TYR A 1 94 ? 5.301 -9.449 -14.228 1.00 94.81 94 TYR A CA 1
ATOM 701 C C . TYR A 1 94 ? 4.811 -8.181 -13.514 1.00 94.81 94 TYR A C 1
ATOM 703 O O . TYR A 1 94 ? 4.007 -8.270 -12.590 1.00 94.81 94 TYR A O 1
ATOM 711 N N . CYS A 1 95 ? 5.231 -6.999 -13.974 1.00 91.94 95 CYS A N 1
ATOM 712 C CA . CYS A 1 95 ? 4.916 -5.728 -13.321 1.00 91.94 95 CYS A CA 1
ATOM 713 C C . CYS A 1 95 ? 3.414 -5.416 -13.296 1.00 91.94 95 CYS A C 1
ATOM 715 O O . CYS A 1 95 ? 2.908 -4.939 -12.281 1.00 91.94 95 CYS A O 1
ATOM 717 N N . VAL A 1 96 ? 2.678 -5.676 -14.381 1.00 92.12 96 VAL A N 1
ATOM 718 C CA . VAL A 1 96 ? 1.230 -5.391 -14.425 1.00 92.12 96 VAL A CA 1
ATOM 719 C C . VAL A 1 96 ? 0.417 -6.319 -13.519 1.00 92.12 96 VAL A C 1
ATOM 721 O O . VAL A 1 96 ? -0.608 -5.889 -12.984 1.00 92.12 96 VAL A O 1
ATOM 724 N N . ASN A 1 97 ? 0.910 -7.542 -13.287 1.00 92.19 97 ASN A N 1
ATOM 725 C CA . ASN A 1 97 ? 0.306 -8.537 -12.397 1.00 92.19 97 ASN A CA 1
ATOM 726 C C . ASN A 1 97 ? 0.703 -8.377 -10.920 1.00 92.19 97 ASN A C 1
ATOM 728 O O . ASN A 1 97 ? 0.129 -9.046 -10.061 1.00 92.19 97 ASN A O 1
ATOM 732 N N . MET A 1 98 ? 1.655 -7.495 -10.598 1.00 88.50 98 MET A N 1
ATOM 733 C CA . MET A 1 98 ? 1.922 -7.117 -9.207 1.00 88.50 98 MET A CA 1
ATOM 734 C C . MET A 1 98 ? 0.691 -6.443 -8.582 1.00 88.50 98 MET A C 1
ATOM 736 O O . MET A 1 98 ? -0.190 -5.981 -9.312 1.00 88.50 98 MET A O 1
ATOM 740 N N . PRO A 1 99 ? 0.595 -6.348 -7.244 1.00 83.88 99 PRO A N 1
ATOM 741 C CA . PRO A 1 99 ? -0.426 -5.531 -6.593 1.00 83.88 99 PRO A CA 1
ATOM 742 C C . PRO A 1 99 ? -0.447 -4.096 -7.130 1.00 83.88 99 PRO A C 1
ATOM 744 O O . PRO A 1 99 ? 0.526 -3.619 -7.717 1.00 83.88 99 PRO A O 1
ATOM 747 N N . ASP A 1 100 ? -1.572 -3.408 -6.960 1.00 82.31 100 ASP A N 1
ATOM 748 C CA . ASP A 1 100 ? -1.617 -1.988 -7.285 1.00 82.31 100 ASP A CA 1
ATOM 749 C C . ASP A 1 100 ? -0.617 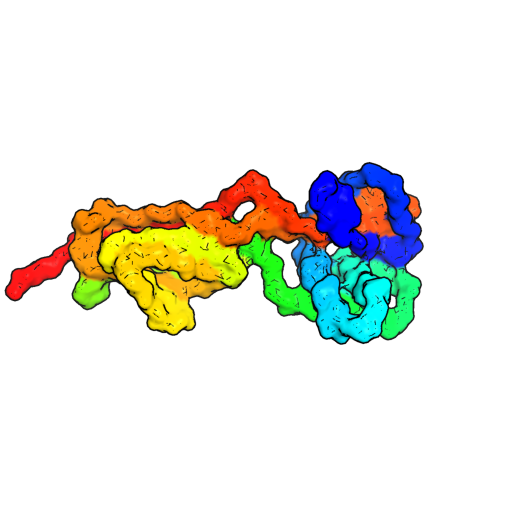-1.215 -6.428 1.00 82.31 100 ASP A C 1
ATOM 751 O O . ASP A 1 100 ? -0.324 -1.575 -5.287 1.00 82.31 100 ASP A O 1
ATOM 755 N N . ILE A 1 101 ? -0.070 -0.155 -7.016 1.00 78.50 101 ILE A N 1
ATOM 756 C CA . ILE A 1 101 ? 0.822 0.747 -6.303 1.00 78.50 101 ILE A CA 1
ATOM 757 C C . ILE A 1 101 ? 0.071 1.288 -5.083 1.00 78.50 101 ILE A C 1
ATOM 759 O O . ILE A 1 101 ? -1.084 1.702 -5.235 1.00 78.50 101 ILE A O 1
ATOM 763 N N . PRO A 1 102 ? 0.702 1.312 -3.896 1.00 74.75 102 PRO A N 1
ATOM 764 C CA . PRO A 1 102 ? 0.028 1.759 -2.692 1.00 74.75 102 PRO A CA 1
ATOM 765 C C . PRO A 1 102 ? -0.579 3.151 -2.865 1.00 74.75 102 PRO A C 1
ATOM 767 O O . PRO A 1 102 ? 0.111 4.106 -3.223 1.00 74.75 102 PRO A O 1
ATOM 770 N N . SER A 1 103 ? -1.886 3.244 -2.620 1.00 75.56 103 SER A N 1
ATOM 771 C CA . SER A 1 103 ? -2.620 4.506 -2.643 1.00 75.56 103 SER A CA 1
ATOM 772 C C . SER A 1 103 ? -2.640 5.134 -1.257 1.00 75.56 103 SER A C 1
ATOM 774 O O . SER A 1 103 ? -2.743 4.446 -0.238 1.00 75.56 103 SER A O 1
ATOM 776 N N . VAL A 1 104 ? -2.588 6.461 -1.238 1.00 78.94 104 VAL A N 1
ATOM 777 C CA . VAL A 1 104 ? -2.721 7.265 -0.022 1.00 78.94 104 VAL A CA 1
ATOM 778 C C . VAL A 1 104 ? -4.187 7.503 0.346 1.00 78.94 104 VAL A C 1
ATOM 780 O O . VAL A 1 104 ? -4.484 7.830 1.495 1.00 78.94 104 VAL A O 1
ATOM 783 N N . ASP A 1 105 ? -5.108 7.304 -0.602 1.00 84.00 105 ASP A N 1
ATOM 784 C CA . ASP A 1 105 ? -6.541 7.433 -0.364 1.00 84.00 105 ASP A CA 1
ATOM 785 C C . ASP A 1 105 ? -7.070 6.226 0.407 1.00 84.00 105 ASP A C 1
ATOM 787 O O . ASP A 1 105 ? -6.854 5.067 0.048 1.00 84.00 105 ASP A O 1
ATOM 791 N N . MET A 1 106 ? -7.788 6.515 1.485 1.00 90.25 106 MET A N 1
ATOM 792 C CA . MET A 1 106 ? -8.181 5.531 2.481 1.00 90.25 106 MET A CA 1
ATOM 793 C C . MET A 1 106 ? -9.603 5.795 2.965 1.00 90.25 106 MET A C 1
ATOM 795 O O . MET A 1 106 ? -10.041 6.937 3.091 1.00 90.25 106 MET A O 1
ATOM 799 N N . SER A 1 107 ? -10.339 4.727 3.246 1.00 95.00 107 SER A N 1
ATOM 800 C CA . SER A 1 107 ? -11.692 4.824 3.794 1.00 95.00 107 SER A CA 1
ATOM 801 C C . SER A 1 107 ? -12.037 3.597 4.628 1.00 95.00 107 SER A C 1
ATOM 803 O O . SER A 1 107 ? -11.390 2.556 4.534 1.00 95.00 107 SER A O 1
ATOM 805 N N . PHE A 1 108 ? -13.087 3.693 5.435 1.00 97.06 108 PHE A N 1
ATOM 806 C CA . PHE A 1 108 ? -13.721 2.525 6.037 1.00 97.06 108 PHE A CA 1
ATOM 807 C C . PHE A 1 108 ? -14.941 2.112 5.215 1.00 97.06 108 PHE A C 1
ATOM 809 O O . PHE A 1 108 ? -15.571 2.941 4.560 1.00 97.06 108 PHE A O 1
ATOM 816 N N . SER A 1 109 ? -15.313 0.830 5.260 1.00 97.69 109 SER A N 1
ATOM 817 C CA . SER A 1 109 ? -16.594 0.378 4.697 1.00 97.69 109 SER A CA 1
ATOM 818 C C . SER A 1 109 ? -17.792 1.090 5.324 1.00 97.69 109 SER A C 1
ATOM 820 O O . SER A 1 109 ? -18.790 1.285 4.642 1.00 97.69 109 SER A O 1
ATOM 822 N N . GLU A 1 110 ? -17.660 1.485 6.588 1.00 97.19 110 GLU A N 1
ATOM 823 C CA . GLU A 1 110 ? -18.595 2.314 7.338 1.00 97.19 110 GLU A CA 1
ATOM 824 C C . GLU A 1 110 ? -17.766 3.154 8.323 1.00 97.19 110 GLU A C 1
ATOM 826 O O . GLU A 1 110 ? -17.044 2.601 9.154 1.00 97.19 110 GLU A O 1
ATOM 831 N N . SER A 1 111 ? -17.791 4.481 8.188 1.00 95.75 111 SER A N 1
ATOM 832 C CA . SER A 1 111 ? -16.971 5.395 9.001 1.00 95.75 111 SER A CA 1
ATOM 833 C C . SER A 1 111 ? -17.696 5.936 10.233 1.00 95.75 111 SER A C 1
ATOM 835 O O . SER A 1 111 ? -17.046 6.431 11.147 1.00 95.75 111 SER A O 1
ATOM 837 N N . ASN A 1 112 ? -19.025 5.839 10.280 1.00 97.31 112 ASN A N 1
ATOM 838 C CA . ASN A 1 112 ? -19.849 6.266 11.406 1.00 97.31 112 ASN A CA 1
ATOM 839 C C . ASN A 1 112 ? -20.795 5.130 11.793 1.00 97.31 112 ASN A C 1
ATOM 841 O O . ASN A 1 112 ? -21.836 4.957 11.166 1.00 97.31 112 ASN A O 1
ATOM 845 N N . VAL A 1 113 ? -20.404 4.359 12.805 1.00 96.38 113 VAL A N 1
ATOM 846 C CA . VAL A 1 113 ? -21.032 3.081 13.142 1.00 96.38 113 VAL A CA 1
ATOM 847 C C . VAL A 1 113 ? -21.781 3.183 14.461 1.00 96.38 113 VAL A C 1
ATOM 849 O O . VAL A 1 113 ? -21.276 3.718 15.450 1.00 96.38 113 VAL A O 1
ATOM 852 N N . LYS A 1 114 ? -22.977 2.604 14.520 1.00 96.25 114 LYS A N 1
ATOM 853 C CA . LYS A 1 114 ? -23.712 2.433 15.776 1.00 96.25 114 LYS A CA 1
ATOM 854 C C . LYS A 1 114 ? -23.493 1.019 16.313 1.00 96.25 114 LYS A C 1
ATOM 856 O O . LYS A 1 114 ? -23.652 0.045 15.582 1.00 96.25 114 LYS A O 1
ATOM 861 N N . ALA A 1 115 ? -23.120 0.904 17.583 1.00 96.31 115 ALA A N 1
ATOM 862 C CA . ALA A 1 115 ? -23.034 -0.388 18.249 1.00 96.31 115 ALA A CA 1
ATOM 863 C C . ALA A 1 115 ? -24.435 -0.959 18.527 1.00 96.31 115 ALA A C 1
ATOM 865 O O . ALA A 1 115 ? -25.420 -0.222 18.602 1.00 96.31 115 ALA A O 1
ATOM 866 N N . TYR A 1 116 ? -24.508 -2.271 18.713 1.00 94.88 116 TYR A N 1
ATOM 867 C CA . TYR A 1 116 ? -25.691 -3.002 19.158 1.00 94.88 116 TYR A CA 1
ATOM 868 C C . TYR A 1 116 ? -25.312 -3.968 20.282 1.00 94.88 116 TYR A C 1
ATOM 870 O O . TYR A 1 116 ? -24.137 -4.301 20.456 1.00 94.88 116 TYR A O 1
ATOM 878 N N . VAL A 1 117 ? -26.302 -4.399 21.061 1.00 94.81 117 VAL A N 1
ATOM 879 C CA . VAL A 1 117 ? -26.098 -5.360 22.148 1.00 94.81 117 VAL A CA 1
ATOM 880 C C . VAL A 1 117 ? -25.981 -6.775 21.590 1.00 94.81 117 VAL A C 1
ATOM 882 O O . VAL A 1 117 ? -26.808 -7.214 20.797 1.00 94.81 117 VAL A O 1
ATOM 885 N N . GLU A 1 118 ? -24.948 -7.487 22.027 1.00 92.19 118 GLU A N 1
ATOM 886 C CA . GLU A 1 118 ? -24.716 -8.900 21.746 1.00 92.19 118 GLU A CA 1
ATOM 887 C C . GLU A 1 118 ? -24.365 -9.600 23.067 1.00 92.19 118 GLU A C 1
ATOM 889 O O . GLU A 1 118 ? -23.271 -9.439 23.628 1.00 92.19 118 GLU A O 1
ATOM 894 N N . GLY A 1 119 ? -25.336 -10.346 23.602 1.00 90.19 119 GLY A N 1
ATOM 895 C CA . GLY A 1 119 ? -25.225 -11.025 24.891 1.00 90.19 119 GLY A CA 1
ATOM 896 C C . GLY A 1 119 ? -24.960 -10.051 26.044 1.00 90.19 119 GLY A C 1
ATOM 897 O O . GLY A 1 119 ? -25.743 -9.147 26.309 1.00 90.19 119 GLY A O 1
ATOM 898 N N . ASN A 1 120 ? -23.831 -10.234 26.734 1.00 90.88 120 ASN A N 1
ATOM 899 C CA . ASN A 1 120 ? -23.421 -9.407 27.879 1.00 90.88 120 ASN A CA 1
ATOM 900 C C . ASN A 1 120 ? -22.517 -8.221 27.485 1.00 90.88 120 ASN A C 1
ATOM 902 O O . ASN A 1 120 ? -21.826 -7.655 28.336 1.00 90.88 120 ASN A O 1
ATOM 906 N N . SER A 1 121 ? -22.469 -7.874 26.200 1.00 93.38 121 SER A N 1
ATOM 907 C CA . SER A 1 121 ? -21.598 -6.835 25.653 1.00 93.38 121 SER A CA 1
ATOM 908 C C . SER A 1 121 ? -22.310 -6.038 24.567 1.00 93.38 121 SER A C 1
ATOM 910 O O . SER A 1 121 ? -23.418 -6.376 24.158 1.00 93.38 121 SER A O 1
ATOM 912 N N . GLN A 1 122 ? -21.668 -4.982 24.087 1.00 94.69 122 GLN A N 1
ATOM 913 C CA . GLN A 1 122 ? -22.058 -4.308 22.856 1.00 94.69 122 GLN A CA 1
ATOM 914 C C . GLN A 1 122 ? -20.928 -4.378 21.835 1.00 94.69 122 GLN A C 1
ATOM 916 O O . GLN A 1 122 ? -19.747 -4.397 22.199 1.00 94.69 122 GLN A O 1
ATOM 921 N N . ARG A 1 123 ? -21.278 -4.407 20.551 1.00 96.00 123 ARG A N 1
ATOM 922 C CA . ARG A 1 123 ? -20.315 -4.449 19.449 1.00 96.00 123 ARG A CA 1
ATOM 923 C C . ARG A 1 123 ? -20.797 -3.695 18.221 1.00 96.00 123 ARG A C 1
ATOM 925 O O . ARG A 1 123 ? -21.986 -3.441 18.062 1.00 96.00 123 ARG A O 1
ATOM 932 N N . THR A 1 124 ? -19.870 -3.369 17.334 1.00 97.69 124 THR A N 1
ATOM 933 C CA . THR A 1 124 ? -20.171 -2.795 16.018 1.00 97.69 124 THR A CA 1
ATOM 934 C C . THR A 1 124 ? -20.432 -3.877 14.963 1.00 97.69 124 THR A C 1
ATOM 936 O O . THR A 1 124 ? -20.139 -5.064 15.166 1.00 97.69 124 THR A O 1
ATOM 939 N N . SER A 1 125 ? -20.929 -3.450 13.796 1.00 97.50 125 SER A N 1
ATOM 940 C CA . SER A 1 125 ? -20.814 -4.207 12.541 1.00 97.50 125 SER A CA 1
ATOM 941 C C . SER A 1 125 ? -19.337 -4.513 12.229 1.00 97.50 125 SER A C 1
ATOM 943 O O . SER A 1 125 ? -18.422 -3.941 12.833 1.00 97.50 125 SER A O 1
ATOM 945 N N . VAL A 1 126 ? -19.089 -5.450 11.309 1.00 98.19 126 VAL A N 1
ATOM 946 C CA . VAL A 1 126 ? -17.733 -5.689 10.795 1.00 98.19 126 VAL A CA 1
ATOM 947 C C . VAL A 1 126 ? -17.376 -4.576 9.813 1.00 98.19 126 VAL A C 1
ATOM 949 O O . VAL A 1 126 ? -18.040 -4.400 8.795 1.00 98.19 126 VAL A O 1
ATOM 952 N N . ILE A 1 127 ? -16.292 -3.866 10.102 1.00 98.19 127 ILE A N 1
ATOM 953 C CA . ILE A 1 127 ? -15.733 -2.793 9.288 1.00 98.19 127 ILE A CA 1
ATOM 954 C C . ILE A 1 127 ? -14.525 -3.320 8.514 1.00 98.19 127 ILE A C 1
ATOM 956 O O . ILE A 1 127 ? -13.720 -4.091 9.035 1.00 98.19 127 ILE A O 1
ATOM 960 N N . THR A 1 128 ? -14.384 -2.891 7.262 1.00 97.75 128 THR A N 1
ATOM 961 C CA . THR A 1 128 ? -13.188 -3.120 6.441 1.00 97.75 128 THR A CA 1
ATOM 962 C C . THR A 1 128 ? -12.441 -1.808 6.247 1.00 97.75 128 THR A C 1
ATOM 964 O O . THR A 1 128 ? -13.051 -0.826 5.821 1.00 97.75 128 THR A O 1
ATOM 967 N N . PHE A 1 129 ? -11.133 -1.787 6.507 1.00 96.44 129 PHE A N 1
ATOM 968 C CA . PHE A 1 129 ? -10.279 -0.661 6.121 1.00 96.44 129 PHE A CA 1
ATOM 969 C C . PHE A 1 129 ? -9.921 -0.778 4.632 1.00 96.44 129 PHE A C 1
ATOM 971 O O . PHE A 1 129 ? -9.161 -1.658 4.231 1.00 96.44 129 PHE A O 1
ATOM 978 N N . LYS A 1 130 ? -10.541 0.051 3.792 1.00 93.81 130 LYS A N 1
ATOM 979 C CA . LYS A 1 130 ? -10.434 0.026 2.329 1.00 93.81 130 LYS A CA 1
ATOM 980 C C . LYS A 1 130 ? -9.257 0.889 1.874 1.00 93.81 130 LYS A C 1
ATOM 982 O O . LYS A 1 130 ? -9.424 2.082 1.625 1.00 93.81 130 LYS A O 1
ATOM 987 N N . VAL A 1 131 ? -8.085 0.269 1.787 1.00 89.50 131 VAL A N 1
ATOM 988 C CA . VAL A 1 131 ? -6.854 0.836 1.216 1.00 89.50 131 VAL A CA 1
ATOM 989 C C . VAL A 1 131 ? -5.856 -0.295 0.923 1.00 89.50 131 VAL A C 1
ATOM 991 O O . VAL A 1 131 ? -6.124 -1.453 1.262 1.00 89.50 131 VAL A O 1
ATOM 994 N N . ASP A 1 132 ? -4.724 0.027 0.293 1.00 85.94 132 ASP A N 1
ATOM 995 C CA . ASP A 1 132 ? -3.622 -0.908 0.060 1.00 85.94 132 ASP A CA 1
ATOM 996 C C . ASP A 1 132 ? -3.091 -1.537 1.360 1.00 85.94 132 ASP A C 1
ATOM 998 O O . ASP A 1 132 ? -3.041 -0.895 2.408 1.00 85.94 132 ASP A O 1
ATOM 1002 N N . LYS A 1 133 ? -2.663 -2.802 1.293 1.00 87.31 133 LYS A N 1
ATOM 1003 C CA . LYS A 1 133 ? -2.229 -3.583 2.464 1.00 87.31 133 LYS A CA 1
ATOM 1004 C C . LYS A 1 133 ? -1.008 -2.998 3.173 1.00 87.31 133 LYS A C 1
ATOM 1006 O O . LYS A 1 133 ? -0.832 -3.264 4.361 1.00 87.31 133 LYS A O 1
ATOM 1011 N N . LEU A 1 134 ? -0.164 -2.249 2.464 1.00 85.50 134 LEU A N 1
ATOM 1012 C CA . LEU A 1 134 ? 1.001 -1.589 3.048 1.00 85.50 134 LEU A CA 1
ATOM 1013 C C . LEU A 1 134 ? 0.621 -0.312 3.803 1.00 85.50 134 LEU A C 1
ATOM 1015 O O . LEU A 1 134 ? 1.388 0.125 4.657 1.00 85.50 134 LEU A O 1
ATOM 1019 N N . GLN A 1 135 ? -0.556 0.263 3.530 1.00 88.31 135 GLN A N 1
ATOM 1020 C CA . GLN A 1 135 ? -1.045 1.420 4.264 1.00 88.31 135 GLN A CA 1
ATOM 1021 C C . GLN A 1 135 ? -1.528 0.992 5.647 1.00 88.31 135 GLN A C 1
ATOM 1023 O O . GLN A 1 135 ? -2.336 0.069 5.788 1.00 88.31 135 GLN A O 1
ATOM 1028 N N . THR A 1 136 ? -1.055 1.691 6.673 1.00 93.44 136 THR A N 1
ATOM 1029 C CA . THR A 1 136 ? -1.437 1.447 8.064 1.00 93.44 136 THR A CA 1
ATOM 1030 C C . THR A 1 136 ? -1.941 2.718 8.725 1.00 93.44 136 THR A C 1
ATOM 1032 O O . THR A 1 136 ? -1.536 3.825 8.378 1.00 93.44 136 THR A O 1
ATOM 1035 N N . ILE A 1 137 ? -2.839 2.544 9.690 1.00 95.88 137 ILE A N 1
ATOM 1036 C CA . ILE A 1 137 ? -3.292 3.589 10.608 1.00 95.88 137 ILE A CA 1
ATOM 1037 C C . ILE A 1 137 ? -3.143 3.092 12.041 1.00 95.88 137 ILE A C 1
ATOM 1039 O O . ILE A 1 137 ? -3.335 1.903 12.312 1.00 95.88 137 ILE A O 1
ATOM 1043 N N . THR A 1 138 ? -2.867 4.017 12.953 1.00 96.56 138 THR A N 1
ATOM 1044 C CA . THR A 1 138 ? -2.757 3.741 14.386 1.00 96.56 138 THR A CA 1
ATOM 1045 C C . THR A 1 138 ? -3.716 4.633 15.154 1.00 96.56 138 THR A C 1
ATOM 1047 O O . THR A 1 138 ? -3.776 5.839 14.909 1.00 96.56 138 THR A O 1
ATOM 1050 N N . PHE A 1 139 ? -4.451 4.066 16.111 1.00 96.31 139 PHE A N 1
ATOM 1051 C CA . PHE A 1 139 ? -5.293 4.851 17.014 1.00 96.31 139 PHE A CA 1
ATOM 1052 C C . PHE A 1 139 ? -5.436 4.231 18.398 1.00 96.31 139 PHE A C 1
ATOM 1054 O O . PHE A 1 139 ? -5.322 3.020 18.591 1.00 96.31 139 PHE A O 1
ATOM 1061 N N . LYS A 1 140 ? -5.726 5.094 19.375 1.00 96.44 140 LYS A N 1
ATOM 1062 C CA . LYS A 1 140 ? -6.002 4.708 20.757 1.00 96.44 140 LYS A CA 1
ATOM 1063 C C . LYS A 1 140 ? -7.469 4.328 20.914 1.00 96.44 140 LYS A C 1
ATOM 1065 O O . LYS A 1 140 ? -8.355 5.156 20.698 1.00 96.44 140 LYS A O 1
ATOM 1070 N N . LEU A 1 141 ? -7.730 3.099 21.350 1.00 96.50 141 LEU A N 1
ATOM 1071 C CA . LEU A 1 141 ? -9.070 2.684 21.750 1.00 96.50 141 LEU A CA 1
ATOM 1072 C C . LEU A 1 141 ? -9.473 3.352 23.076 1.00 96.50 141 LEU A C 1
ATOM 1074 O O . LEU A 1 141 ? -8.633 3.502 23.971 1.00 96.50 141 LEU A O 1
ATOM 1078 N N . PRO A 1 142 ? -10.760 3.684 23.266 1.00 95.06 142 PRO A N 1
ATOM 1079 C CA . PRO A 1 142 ? -11.253 4.114 24.566 1.00 95.06 142 PRO A CA 1
ATOM 1080 C C . PRO A 1 142 ? -11.116 3.017 25.628 1.00 95.06 142 PRO A C 1
ATOM 1082 O O . PRO A 1 142 ? -11.133 1.820 25.325 1.00 95.06 142 PRO A O 1
ATOM 1085 N N . LYS A 1 143 ? -11.039 3.412 26.903 1.00 93.94 143 LYS A N 1
ATOM 1086 C CA . LYS A 1 143 ? -11.013 2.464 28.028 1.00 93.94 143 LYS A CA 1
ATOM 1087 C C . LYS A 1 143 ? -12.218 1.517 27.951 1.00 93.94 143 LYS A C 1
ATOM 1089 O O . LYS A 1 143 ? -13.336 1.962 27.711 1.00 93.94 143 LYS A O 1
ATOM 1094 N N . GLY A 1 144 ? -11.979 0.221 28.152 1.00 94.00 144 GLY A N 1
ATOM 1095 C CA . GLY A 1 144 ? -13.006 -0.828 28.080 1.00 94.00 144 GLY A CA 1
ATOM 1096 C C . GLY A 1 144 ? -13.266 -1.378 26.672 1.00 94.00 144 GLY A C 1
ATOM 1097 O O . GLY A 1 144 ? -13.732 -2.507 26.555 1.00 94.00 144 GLY A O 1
ATOM 1098 N N . VAL A 1 145 ? -12.900 -0.649 25.615 1.00 96.88 145 VAL A N 1
ATOM 1099 C CA . VAL A 1 145 ? -13.114 -1.071 24.222 1.00 96.88 145 VAL A CA 1
ATOM 1100 C C . VAL A 1 145 ? -11.972 -1.961 23.749 1.00 96.88 145 VAL A C 1
ATOM 1102 O O . VAL A 1 145 ? -10.803 -1.638 23.964 1.00 96.88 145 VAL A O 1
ATOM 1105 N N . LYS A 1 146 ? -12.300 -3.055 23.065 1.00 98.00 146 LYS A N 1
ATOM 1106 C CA . LYS A 1 146 ? -11.348 -3.947 22.391 1.00 98.00 146 LYS A CA 1
ATOM 1107 C C . LYS A 1 146 ? -11.624 -3.969 20.893 1.00 98.00 146 LYS A C 1
ATOM 1109 O O . LYS A 1 146 ? -12.774 -3.840 20.474 1.00 98.00 146 LYS A O 1
ATOM 1114 N N . LEU A 1 147 ? -10.579 -4.188 20.105 1.00 98.31 147 LEU A N 1
ATOM 1115 C CA . LEU A 1 147 ? -10.685 -4.486 18.683 1.00 98.31 147 LEU A CA 1
ATOM 1116 C C . LEU A 1 147 ? -10.546 -5.990 18.475 1.00 98.31 147 LEU A C 1
ATOM 1118 O O . LEU A 1 147 ? -9.584 -6.593 18.952 1.00 98.31 147 LEU A O 1
ATOM 1122 N N . VAL A 1 148 ? -11.486 -6.580 17.741 1.00 98.25 148 VAL A N 1
ATOM 1123 C CA . VAL A 1 148 ? -11.409 -7.969 17.280 1.00 98.25 148 VAL A CA 1
ATOM 1124 C C . VAL A 1 148 ? -11.089 -7.960 15.793 1.00 98.25 148 VAL A C 1
ATOM 1126 O O . VAL A 1 148 ? -11.873 -7.465 14.983 1.00 98.25 148 VAL A O 1
ATOM 1129 N N . ASN A 1 149 ? -9.926 -8.492 15.431 1.00 97.75 149 ASN A N 1
ATOM 1130 C CA . ASN A 1 149 ? -9.485 -8.608 14.050 1.00 97.75 149 ASN A CA 1
ATOM 1131 C C . ASN A 1 149 ? -10.035 -9.917 13.468 1.00 97.75 149 ASN A C 1
ATOM 1133 O O . ASN A 1 149 ? -9.560 -11.002 13.795 1.00 97.75 149 ASN A O 1
ATOM 1137 N N . VAL A 1 150 ? -11.033 -9.807 12.594 1.00 97.31 150 VAL A N 1
ATOM 1138 C CA . VAL A 1 150 ? -11.709 -10.952 11.966 1.00 97.31 150 VAL A CA 1
ATOM 1139 C C . VAL A 1 150 ? -10.755 -11.711 11.046 1.00 97.31 150 VAL A C 1
ATOM 1141 O O . VAL A 1 150 ? -10.823 -12.931 10.967 1.00 97.31 150 VAL A O 1
ATOM 1144 N N . THR A 1 151 ? -9.837 -11.005 10.383 1.00 89.25 151 THR A N 1
ATOM 1145 C CA . THR A 1 151 ? -8.863 -11.612 9.467 1.00 89.25 151 THR A CA 1
ATOM 1146 C C . THR A 1 151 ? -7.889 -12.552 10.188 1.00 89.25 151 THR A C 1
ATOM 1148 O O . THR A 1 151 ? -7.480 -13.556 9.618 1.00 89.25 151 THR A O 1
ATOM 1151 N N . THR A 1 152 ? -7.507 -12.240 11.431 1.00 94.19 152 THR A N 1
ATOM 1152 C CA . THR A 1 152 ? -6.488 -12.996 12.193 1.00 94.19 152 THR A CA 1
ATOM 1153 C C . THR A 1 152 ? -7.043 -13.764 13.394 1.00 94.19 152 THR A C 1
ATOM 1155 O O . THR A 1 152 ? -6.311 -14.538 14.004 1.00 94.19 152 THR A O 1
ATOM 1158 N N . GLY A 1 153 ? -8.292 -13.513 13.790 1.00 94.62 153 GLY A N 1
ATOM 1159 C CA . GLY A 1 153 ? -8.905 -14.049 15.009 1.00 94.62 153 GLY A CA 1
ATOM 1160 C C . GLY A 1 153 ? -8.381 -13.437 16.317 1.00 94.62 153 GLY A C 1
ATOM 1161 O O . GLY A 1 153 ? -8.811 -13.837 17.398 1.00 94.62 153 GLY A O 1
ATOM 1162 N N . LYS A 1 154 ? -7.456 -12.470 16.262 1.00 97.12 154 LYS A N 1
ATOM 1163 C CA . LYS A 1 154 ? -6.849 -11.864 17.456 1.00 97.12 154 LYS A CA 1
ATOM 1164 C C . LYS A 1 154 ? -7.716 -10.743 18.027 1.00 97.12 154 LYS A C 1
ATOM 1166 O O . LYS A 1 154 ? -8.343 -9.983 17.291 1.00 97.12 154 LYS A O 1
ATOM 1171 N N . THR A 1 155 ? -7.685 -10.602 19.350 1.00 98.00 155 THR A N 1
ATOM 1172 C CA . THR A 1 155 ? -8.371 -9.530 20.083 1.00 98.00 155 THR A CA 1
ATOM 1173 C C . THR A 1 155 ? -7.362 -8.687 20.853 1.00 98.00 155 THR A C 1
ATOM 1175 O O . THR A 1 155 ? -6.480 -9.230 21.517 1.00 98.00 155 THR A O 1
ATOM 1178 N N . SER A 1 156 ? -7.484 -7.362 20.776 1.00 98.31 156 SER A N 1
ATOM 1179 C CA . SER A 1 156 ? -6.610 -6.435 21.500 1.00 98.31 156 SER A CA 1
ATOM 1180 C C . SER A 1 156 ? -6.906 -6.406 23.005 1.00 98.31 156 SER A C 1
ATOM 1182 O O . SER A 1 156 ? -8.002 -6.744 23.464 1.00 98.31 156 SER A O 1
ATOM 1184 N N . ALA A 1 157 ? -5.957 -5.887 23.788 1.00 97.88 157 ALA A N 1
ATOM 1185 C CA . ALA A 1 157 ? -6.256 -5.432 25.143 1.00 97.88 157 ALA A CA 1
ATOM 1186 C C . ALA A 1 157 ? -7.261 -4.262 25.116 1.00 97.88 157 ALA A C 1
ATOM 1188 O O . ALA A 1 157 ? -7.370 -3.531 24.123 1.00 97.88 157 ALA A O 1
ATOM 1189 N N . ALA A 1 158 ? -8.004 -4.090 26.212 1.00 96.94 158 ALA A N 1
ATOM 1190 C CA . ALA A 1 158 ? -8.971 -3.006 26.332 1.00 96.94 158 ALA A CA 1
ATOM 1191 C C . ALA A 1 158 ? -8.255 -1.649 26.401 1.00 96.94 158 ALA A C 1
ATOM 1193 O O . ALA A 1 158 ? -7.332 -1.473 27.195 1.00 96.94 158 ALA A O 1
ATOM 1194 N N . GLY A 1 159 ? -8.687 -0.688 25.587 1.00 96.19 159 GLY A N 1
ATOM 1195 C CA . GLY A 1 159 ? -8.063 0.631 25.505 1.00 96.19 159 GLY A CA 1
ATOM 1196 C C . GLY A 1 159 ? -6.642 0.623 24.932 1.00 96.19 159 GLY A C 1
ATOM 1197 O O . GLY A 1 159 ? -5.860 1.520 25.238 1.00 96.19 159 GLY A O 1
ATOM 1198 N N . ALA A 1 160 ? -6.253 -0.394 24.161 1.00 97.38 160 ALA A N 1
ATOM 1199 C CA . ALA A 1 160 ? -4.931 -0.459 23.535 1.00 97.38 160 ALA A CA 1
ATOM 1200 C C . ALA A 1 160 ? -4.753 0.596 22.424 1.00 97.38 160 ALA A C 1
ATOM 1202 O O . ALA A 1 160 ? -5.731 1.086 21.862 1.00 97.38 160 ALA A O 1
ATOM 1203 N N . ASN A 1 161 ? -3.499 0.923 22.097 1.00 97.25 161 ASN A N 1
ATOM 1204 C CA . ASN A 1 161 ? -3.187 1.440 20.762 1.00 97.25 161 ASN A CA 1
ATOM 1205 C C . ASN A 1 161 ? -3.249 0.262 19.793 1.00 97.25 161 ASN A C 1
ATOM 1207 O O . ASN A 1 161 ? -2.702 -0.800 20.095 1.00 97.25 161 ASN A O 1
ATOM 1211 N N . VAL A 1 162 ? -3.951 0.435 18.682 1.00 96.88 162 VAL A N 1
ATOM 1212 C CA . VAL A 1 162 ? -4.127 -0.607 17.673 1.00 96.88 162 VAL A CA 1
ATOM 1213 C C . VAL A 1 162 ? -3.644 -0.109 16.324 1.00 96.88 162 VAL A C 1
ATOM 1215 O O . VAL A 1 162 ? -3.912 1.035 15.961 1.00 96.88 162 VAL A O 1
ATOM 1218 N N . ASP A 1 163 ? -2.980 -1.003 15.598 1.00 95.94 163 ASP A N 1
ATOM 1219 C CA . ASP A 1 163 ? -2.529 -0.787 14.230 1.00 95.94 163 ASP A CA 1
ATOM 1220 C C . ASP A 1 163 ? -3.414 -1.590 13.281 1.00 95.94 163 ASP A C 1
ATOM 1222 O O . ASP A 1 163 ? -3.671 -2.779 13.505 1.00 95.94 163 ASP A O 1
ATOM 1226 N N . ILE A 1 164 ? -3.893 -0.940 12.223 1.00 95.25 164 ILE A N 1
ATOM 1227 C CA . ILE A 1 164 ? -4.759 -1.554 11.218 1.00 95.25 164 ILE A CA 1
ATOM 1228 C C . ILE A 1 164 ? -4.156 -1.331 9.838 1.00 95.25 164 ILE A C 1
ATOM 1230 O O . ILE A 1 164 ? -4.023 -0.198 9.382 1.00 95.25 164 ILE A O 1
ATOM 1234 N N . SER A 1 165 ? -3.809 -2.432 9.173 1.00 94.69 165 SER A N 1
ATOM 1235 C CA . SER A 1 165 ? -3.354 -2.446 7.782 1.00 94.69 165 SER A CA 1
ATOM 1236 C C . SER A 1 165 ? -4.530 -2.488 6.810 1.00 94.69 165 SER A C 1
ATOM 1238 O O . SER A 1 165 ? -5.598 -3.025 7.143 1.00 94.69 165 SER A O 1
ATOM 1240 N N . GLY A 1 166 ? -4.339 -1.974 5.596 1.00 93.50 166 GLY A N 1
ATOM 1241 C CA . GLY A 1 166 ? -5.336 -2.044 4.531 1.00 93.50 166 GLY A CA 1
ATOM 1242 C C . GLY A 1 166 ? -5.849 -3.462 4.280 1.00 93.50 166 GLY A C 1
ATOM 1243 O O . GLY A 1 166 ? -5.125 -4.454 4.378 1.00 93.50 166 GLY A O 1
ATOM 1244 N N . GLY A 1 167 ? -7.147 -3.571 4.018 1.00 93.62 167 GLY A N 1
ATOM 1245 C CA . GLY A 1 167 ? -7.862 -4.835 3.850 1.00 93.62 167 GLY A CA 1
ATOM 1246 C C . GLY A 1 167 ? -8.242 -5.547 5.154 1.00 93.62 167 GLY A C 1
ATOM 1247 O O . GLY A 1 167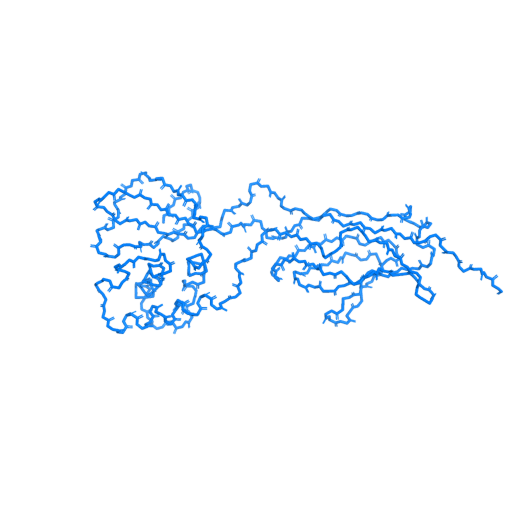 ? -8.967 -6.543 5.105 1.00 93.62 167 GLY A O 1
ATOM 1248 N N . THR A 1 168 ? -7.810 -5.060 6.322 1.00 96.75 168 THR A N 1
ATOM 1249 C CA . THR A 1 168 ? -8.205 -5.647 7.612 1.00 96.75 168 THR A CA 1
ATOM 1250 C C . THR A 1 168 ? -9.713 -5.541 7.820 1.00 96.75 168 THR A C 1
ATOM 1252 O O . THR A 1 168 ? -10.297 -4.464 7.674 1.00 96.75 168 THR A O 1
ATOM 1255 N N . LYS A 1 169 ? -10.328 -6.659 8.223 1.00 98.31 169 LYS A N 1
ATOM 1256 C CA . LYS A 1 169 ? -11.710 -6.718 8.705 1.00 98.31 169 LYS A CA 1
ATOM 1257 C C . LYS A 1 169 ? -11.704 -6.772 10.226 1.00 98.31 169 LYS A C 1
ATOM 1259 O O . LYS A 1 169 ? -11.050 -7.642 10.803 1.00 98.31 169 LYS A O 1
ATOM 1264 N N . PHE A 1 170 ? -12.419 -5.872 10.884 1.00 98.31 170 PHE A N 1
ATOM 1265 C CA . PHE A 1 170 ? -12.467 -5.806 12.343 1.00 98.31 170 PHE A CA 1
ATOM 1266 C C . PHE A 1 170 ? -13.837 -5.359 12.849 1.00 98.31 170 PHE A C 1
ATOM 1268 O O . PHE A 1 170 ? -14.632 -4.799 12.104 1.00 98.31 170 PHE A O 1
ATOM 1275 N N . TYR A 1 171 ? -14.110 -5.585 14.127 1.00 98.12 171 TYR A N 1
ATOM 1276 C CA . TYR A 1 171 ? -15.194 -4.914 14.843 1.00 98.12 171 TYR A CA 1
ATOM 1277 C C . TYR A 1 171 ? -14.704 -4.477 16.220 1.00 98.12 171 TYR A C 1
ATOM 1279 O O . TYR A 1 171 ? -13.728 -5.022 16.747 1.00 98.12 171 TYR A O 1
ATOM 1287 N N . LEU A 1 172 ? -15.370 -3.483 16.803 1.00 97.75 172 LEU A N 1
ATOM 1288 C CA . LEU A 1 172 ? -15.116 -3.082 18.181 1.00 97.75 172 LEU A CA 1
ATOM 1289 C C . LEU A 1 172 ? -16.137 -3.733 19.105 1.00 97.75 172 LEU A C 1
ATOM 1291 O O . LEU A 1 172 ? -17.314 -3.829 18.762 1.00 97.75 172 LEU A O 1
ATOM 1295 N N . THR A 1 173 ? -15.688 -4.156 20.281 1.00 96.81 173 THR A N 1
ATOM 1296 C CA . THR A 1 173 ? -16.541 -4.673 21.357 1.00 96.81 173 THR A CA 1
ATOM 1297 C C . THR A 1 173 ? -16.253 -3.937 22.658 1.00 96.81 173 THR A C 1
ATOM 1299 O O . THR A 1 173 ? -15.117 -3.522 22.907 1.00 96.81 173 THR A O 1
ATOM 1302 N N . ALA A 1 174 ? -17.281 -3.744 23.478 1.00 95.94 174 ALA A N 1
ATOM 1303 C CA . ALA A 1 174 ? -17.189 -3.041 24.745 1.00 95.94 174 ALA A CA 1
ATOM 1304 C C . ALA A 1 174 ? -18.233 -3.545 25.765 1.00 95.94 174 ALA A C 1
ATOM 1306 O O . ALA A 1 174 ? -19.226 -4.170 25.385 1.00 95.94 174 ALA A O 1
ATOM 1307 N N . PRO A 1 175 ? -18.048 -3.262 27.067 1.00 94.75 175 PRO A N 1
ATOM 1308 C CA . PRO A 1 175 ? -19.054 -3.517 28.098 1.00 94.75 175 PRO A CA 1
ATOM 1309 C C . PRO A 1 175 ? -20.372 -2.763 27.852 1.00 94.75 175 PRO A C 1
ATOM 1311 O O . PRO A 1 175 ? -20.390 -1.710 27.219 1.00 94.75 175 PRO A O 1
ATOM 1314 N N . LEU A 1 176 ? -21.486 -3.235 28.417 1.00 92.50 176 LEU A N 1
ATOM 1315 C CA . LEU A 1 176 ? -22.795 -2.570 28.271 1.00 92.50 176 LEU A CA 1
ATOM 1316 C C . LEU A 1 176 ? -22.796 -1.128 28.807 1.00 92.50 176 LEU A C 1
ATOM 1318 O O . LEU A 1 176 ? -23.330 -0.219 28.181 1.00 92.50 176 LEU A O 1
ATOM 1322 N N . ASN A 1 177 ? -22.070 -0.867 29.897 1.00 89.44 177 ASN A N 1
ATOM 1323 C CA . ASN A 1 177 ? -21.945 0.478 30.462 1.00 89.44 177 ASN A CA 1
ATOM 1324 C C . ASN A 1 177 ? -21.013 1.423 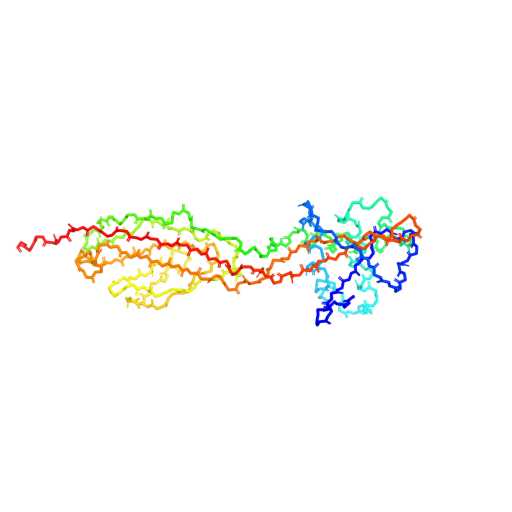29.669 1.00 89.44 177 ASN A C 1
ATOM 1326 O O . ASN A 1 177 ? -20.794 2.553 30.111 1.00 89.44 177 ASN A O 1
ATOM 1330 N N . GLN A 1 178 ? -20.484 1.015 28.505 1.00 89.88 178 GLN A N 1
ATOM 1331 C CA . GLN A 1 178 ? -19.515 1.807 27.740 1.00 89.88 178 GLN A CA 1
ATOM 1332 C C . GLN A 1 178 ? -20.023 3.214 27.422 1.00 89.88 178 GLN A C 1
ATOM 1334 O O . GLN A 1 178 ? -19.272 4.174 27.574 1.00 89.88 178 GLN A O 1
ATOM 1339 N N . ALA A 1 179 ? -21.298 3.373 27.051 1.00 83.38 179 ALA A N 1
ATOM 1340 C CA . ALA A 1 179 ? -21.849 4.688 26.729 1.00 83.38 179 ALA A CA 1
ATOM 1341 C C . ALA A 1 179 ? -21.761 5.689 27.897 1.00 83.38 179 ALA A C 1
ATOM 1343 O O . ALA A 1 179 ? -21.604 6.884 27.654 1.00 83.38 179 ALA A O 1
ATOM 1344 N N . LYS A 1 180 ? -21.807 5.222 29.153 1.00 81.31 180 LYS A N 1
ATOM 1345 C CA . LYS A 1 180 ? -21.592 6.069 30.339 1.00 81.31 180 LYS A CA 1
ATOM 1346 C C . LYS A 1 180 ? -20.114 6.424 3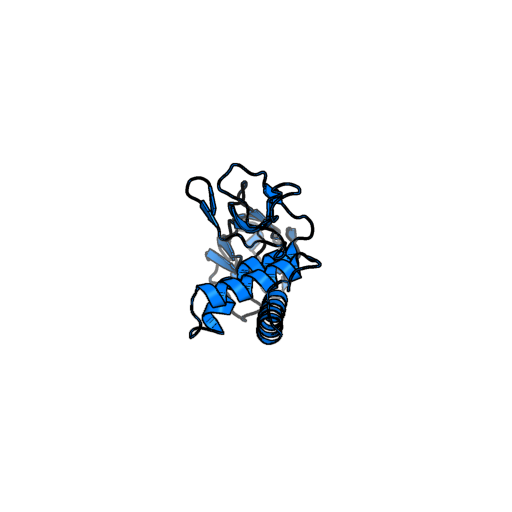0.518 1.00 81.31 180 LYS A C 1
ATOM 1348 O O . LYS A 1 180 ? -19.797 7.546 30.890 1.00 81.31 180 LYS A O 1
ATOM 1353 N N . ASN A 1 181 ? -19.217 5.489 30.209 1.00 80.06 181 ASN A N 1
ATOM 1354 C CA . ASN A 1 181 ? -17.780 5.636 30.442 1.00 80.06 181 ASN A CA 1
ATOM 1355 C C . ASN A 1 181 ? -17.073 6.548 29.424 1.00 80.06 181 ASN A C 1
ATOM 1357 O O . ASN A 1 181 ? -15.996 7.055 29.725 1.00 80.06 181 ASN A O 1
ATOM 1361 N N . VAL A 1 182 ? -17.628 6.724 28.216 1.00 77.94 182 VAL A N 1
ATOM 1362 C CA . VAL A 1 182 ? -16.985 7.483 27.119 1.00 77.94 182 VAL A CA 1
ATOM 1363 C C . VAL A 1 182 ? -17.930 8.456 26.407 1.00 77.94 182 VAL A C 1
ATOM 1365 O O . VAL A 1 182 ? -17.835 8.649 25.200 1.00 77.94 182 VAL A O 1
ATOM 1368 N N . SER A 1 183 ? -18.876 9.055 27.134 1.00 76.56 183 SER A N 1
ATOM 1369 C CA . SER A 1 183 ? -19.784 10.085 26.592 1.00 76.56 183 SER A CA 1
ATOM 1370 C C . SER A 1 183 ? -20.565 9.636 25.346 1.00 76.56 183 SER A C 1
ATOM 1372 O O . SER A 1 183 ? -20.763 10.400 24.404 1.00 76.56 183 SER A O 1
ATOM 1374 N N . ALA A 1 184 ? -21.005 8.373 25.335 1.00 84.38 184 ALA A N 1
ATOM 1375 C CA . ALA A 1 184 ? -21.753 7.682 24.278 1.00 84.38 184 ALA A CA 1
ATOM 1376 C C . ALA A 1 184 ? -21.079 7.571 22.900 1.00 84.38 184 ALA A C 1
ATOM 1378 O O . ALA A 1 184 ? -21.465 6.704 22.124 1.00 84.38 184 ALA A O 1
ATOM 1379 N N . THR A 1 185 ? -20.083 8.392 22.577 1.00 91.31 185 THR A N 1
ATOM 1380 C CA . THR A 1 185 ? -19.464 8.442 21.253 1.00 91.31 185 THR A CA 1
ATOM 1381 C C . THR A 1 185 ? -17.949 8.474 21.358 1.00 91.31 185 THR A C 1
ATOM 1383 O O . THR A 1 185 ? -17.380 9.223 22.142 1.00 91.31 185 THR A O 1
ATOM 1386 N N . PHE A 1 186 ? -17.301 7.693 20.505 1.00 91.62 186 PHE A N 1
ATOM 1387 C CA . PHE A 1 186 ? -15.871 7.750 20.249 1.00 91.62 186 PHE A CA 1
ATOM 1388 C C . PHE A 1 186 ? -15.643 8.222 18.816 1.00 91.62 186 PHE A C 1
ATOM 1390 O O . PHE A 1 186 ? -16.291 7.712 17.907 1.00 91.62 186 PHE A O 1
ATOM 1397 N N . SER A 1 187 ? -14.711 9.152 18.621 1.00 94.19 187 SER A N 1
ATOM 1398 C CA . SER A 1 187 ? -14.241 9.557 17.298 1.00 94.19 187 SER A CA 1
ATOM 1399 C C . SER A 1 187 ? -12.720 9.569 17.276 1.00 94.19 187 SER A C 1
ATOM 1401 O O . SER A 1 187 ? -12.086 9.953 18.259 1.00 94.19 187 SER A O 1
ATOM 1403 N N . SER A 1 188 ? -12.134 9.189 16.148 1.00 94.94 188 SER A N 1
ATOM 1404 C CA . SER A 1 188 ? -10.702 9.292 15.903 1.00 94.94 188 SER A CA 1
ATOM 1405 C C . SER A 1 188 ? -10.450 9.746 14.474 1.00 94.94 188 SER A C 1
ATOM 1407 O O . SER A 1 188 ? -11.124 9.293 13.551 1.00 94.94 188 SER A O 1
ATOM 1409 N N . LYS A 1 189 ? -9.467 10.633 14.320 1.00 95.88 189 LYS A N 1
ATOM 1410 C CA . LYS A 1 189 ? -8.904 11.045 13.040 1.00 95.88 189 LYS A CA 1
ATOM 1411 C C . LYS A 1 189 ? -7.493 10.480 12.959 1.00 95.88 189 LYS A C 1
ATOM 1413 O O . LYS A 1 189 ? -6.672 10.766 13.829 1.00 95.88 189 LYS A O 1
ATOM 1418 N N . MET A 1 190 ? -7.223 9.656 11.955 1.00 95.25 190 MET A N 1
ATOM 1419 C CA . MET A 1 190 ? -5.993 8.866 11.857 1.00 95.25 190 MET A CA 1
ATOM 1420 C C . MET A 1 190 ? -5.218 9.223 10.604 1.00 95.25 190 MET A C 1
ATOM 1422 O O . MET A 1 190 ? -5.794 9.230 9.520 1.00 95.25 190 MET A O 1
ATOM 1426 N N . LYS A 1 191 ? -3.921 9.491 10.760 1.00 92.56 191 LYS A N 1
ATOM 1427 C CA . LYS A 1 191 ? -2.990 9.686 9.647 1.00 92.56 191 LYS A CA 1
ATOM 1428 C C . LYS A 1 191 ? -2.558 8.322 9.102 1.00 92.56 191 LYS A C 1
ATOM 1430 O O . LYS A 1 191 ? -2.238 7.435 9.895 1.00 92.56 191 LYS A O 1
ATOM 1435 N N . GLY A 1 192 ? -2.535 8.161 7.782 1.00 90.31 192 GLY A N 1
ATOM 1436 C CA . GLY A 1 192 ? -1.931 6.978 7.157 1.00 90.31 192 GLY A CA 1
ATOM 1437 C C . GLY A 1 192 ? -0.402 7.017 7.179 1.00 90.31 192 GLY A C 1
ATOM 1438 O O . GLY A 1 192 ? 0.197 8.091 7.205 1.00 90.31 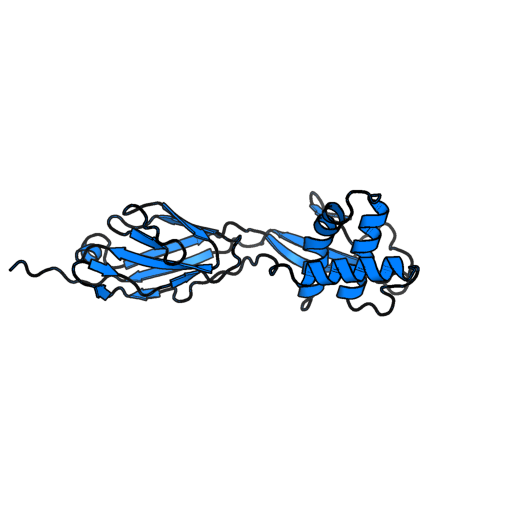192 GLY A O 1
ATOM 1439 N N . SER A 1 193 ? 0.233 5.848 7.165 1.00 87.69 193 SER A N 1
ATOM 1440 C CA . SER A 1 193 ? 1.695 5.710 7.200 1.00 87.69 193 SER A CA 1
ATOM 1441 C C . SER A 1 193 ? 2.394 5.988 5.867 1.00 87.69 193 SER A C 1
ATOM 1443 O O . SER A 1 193 ? 3.536 6.440 5.864 1.00 87.69 193 SER A O 1
ATOM 1445 N N . ILE A 1 194 ? 1.725 5.747 4.742 1.00 81.25 194 ILE A N 1
ATOM 1446 C CA . ILE A 1 194 ? 2.186 6.072 3.393 1.00 81.25 194 ILE A CA 1
ATOM 1447 C C . ILE A 1 194 ? 1.863 7.536 3.111 1.00 81.25 194 ILE A C 1
ATOM 1449 O O . ILE A 1 194 ? 0.698 7.938 3.068 1.00 81.25 194 ILE A O 1
ATOM 1453 N N . ASP A 1 195 ? 2.926 8.302 2.892 1.00 73.44 195 ASP A N 1
ATOM 1454 C CA . ASP A 1 195 ? 2.944 9.745 2.659 1.00 73.44 195 ASP A CA 1
ATOM 1455 C C . ASP A 1 195 ? 3.481 10.103 1.267 1.00 73.44 195 ASP A C 1
ATOM 1457 O O . ASP A 1 195 ? 3.832 11.255 1.011 1.00 73.44 195 ASP A O 1
ATOM 1461 N N . LYS A 1 196 ? 3.526 9.123 0.356 1.00 70.75 196 LYS A N 1
ATOM 1462 C CA . LYS A 1 196 ? 3.911 9.318 -1.042 1.00 70.75 196 LYS A CA 1
ATOM 1463 C C . LYS A 1 196 ? 2.868 8.756 -1.984 1.00 70.75 196 LYS A C 1
ATOM 1465 O O . LYS A 1 196 ? 2.491 7.592 -1.873 1.00 70.75 196 LYS A O 1
ATOM 1470 N N . GLU A 1 197 ? 2.464 9.570 -2.945 1.00 70.88 197 GLU A N 1
ATOM 1471 C CA . GLU A 1 197 ? 1.649 9.142 -4.070 1.00 70.88 197 GLU A CA 1
ATOM 1472 C C . GLU A 1 197 ? 2.564 8.926 -5.274 1.00 70.88 197 GLU A C 1
ATOM 1474 O O . GLU A 1 197 ? 3.295 9.817 -5.705 1.00 70.88 197 GLU A O 1
ATOM 1479 N N . TYR A 1 198 ? 2.550 7.716 -5.819 1.00 71.94 198 TYR A N 1
ATOM 1480 C CA . TYR A 1 198 ? 3.347 7.384 -6.991 1.00 71.94 198 TYR A CA 1
ATOM 1481 C C . TYR A 1 198 ? 2.495 7.543 -8.236 1.00 71.94 198 TYR A C 1
ATOM 1483 O O . TYR A 1 198 ? 1.462 6.894 -8.392 1.00 71.94 198 TYR A O 1
ATOM 1491 N N . SER A 1 199 ? 2.953 8.398 -9.138 1.00 71.94 199 SER A N 1
ATOM 1492 C CA . SER A 1 199 ? 2.295 8.638 -10.415 1.00 71.94 199 SER A CA 1
ATOM 1493 C C . SER A 1 199 ? 3.291 8.509 -11.555 1.00 71.94 199 SER A C 1
ATOM 1495 O O . SER A 1 199 ? 4.494 8.725 -11.382 1.00 71.94 199 SER A O 1
ATOM 1497 N N . ALA A 1 200 ? 2.788 8.117 -12.725 1.00 79.50 200 ALA A N 1
ATOM 1498 C CA . ALA A 1 200 ? 3.565 8.182 -13.949 1.00 79.50 200 ALA A CA 1
ATOM 1499 C C . ALA A 1 200 ? 3.517 9.608 -14.498 1.00 79.50 200 ALA A C 1
ATOM 1501 O O . ALA A 1 200 ? 2.462 10.243 -14.552 1.00 79.50 200 ALA A O 1
ATOM 1502 N N . TYR A 1 201 ? 4.669 10.081 -14.938 1.00 77.00 201 TYR A N 1
ATOM 1503 C CA . TYR A 1 201 ? 4.843 11.374 -15.561 1.00 77.00 201 TYR A CA 1
ATOM 1504 C C . TYR A 1 201 ? 5.486 11.199 -16.917 1.00 77.00 201 TYR A C 1
ATOM 1506 O O . TYR A 1 201 ? 6.292 10.289 -17.121 1.00 77.00 201 TYR A O 1
ATOM 1514 N N . LYS A 1 202 ? 5.166 12.124 -17.810 1.00 78.94 202 LYS A N 1
ATOM 1515 C CA . LYS A 1 202 ? 5.803 12.264 -19.106 1.00 78.94 202 LYS A CA 1
ATOM 1516 C C . LYS A 1 202 ? 6.538 13.594 -19.174 1.00 78.94 202 LYS A C 1
ATOM 1518 O O . LYS A 1 202 ? 6.022 14.617 -18.734 1.00 78.94 202 LYS A O 1
ATOM 1523 N N . ILE A 1 203 ? 7.739 13.571 -19.724 1.00 78.62 203 ILE A N 1
ATOM 1524 C CA . ILE A 1 203 ? 8.493 14.760 -20.097 1.00 78.62 203 ILE A CA 1
ATOM 1525 C C . ILE A 1 203 ? 8.428 14.867 -21.606 1.00 78.62 203 ILE A C 1
ATOM 1527 O O . ILE A 1 203 ? 8.908 13.974 -22.307 1.00 78.62 203 ILE A O 1
ATOM 1531 N N . THR A 1 204 ? 7.847 15.964 -22.075 1.00 76.62 204 THR A N 1
ATOM 1532 C CA . THR A 1 204 ? 7.752 16.263 -23.501 1.00 76.62 204 THR A CA 1
ATOM 1533 C C . THR A 1 204 ? 8.961 17.089 -23.913 1.00 76.62 204 THR A C 1
ATOM 1535 O O . THR A 1 204 ? 9.193 18.160 -23.348 1.00 76.62 204 THR A O 1
ATOM 1538 N N . THR A 1 205 ? 9.745 16.601 -24.875 1.00 73.06 205 THR A N 1
ATOM 1539 C CA . THR A 1 205 ? 11.026 17.236 -25.255 1.00 73.06 205 THR A CA 1
ATOM 1540 C C . THR A 1 205 ? 10.975 17.946 -26.613 1.00 73.06 205 THR A C 1
ATOM 1542 O O . THR A 1 205 ? 11.926 18.629 -26.988 1.00 73.06 205 THR A O 1
ATOM 1545 N N . GLY A 1 206 ? 9.839 17.858 -27.318 1.00 67.50 206 GLY A N 1
ATOM 1546 C CA . GLY A 1 206 ? 9.618 18.440 -28.647 1.00 67.50 206 GLY A CA 1
ATOM 1547 C C . GLY A 1 206 ? 9.782 17.420 -29.784 1.00 67.50 206 GLY A C 1
ATOM 1548 O O . GLY A 1 206 ? 10.011 16.239 -29.556 1.00 67.50 206 GLY A O 1
ATOM 1549 N N . SER A 1 207 ? 9.644 17.853 -31.043 1.00 65.44 207 SER A N 1
ATOM 1550 C CA . SER A 1 207 ? 9.581 16.941 -32.204 1.00 65.44 207 SER A CA 1
ATOM 1551 C C . SER A 1 207 ? 10.904 16.248 -32.572 1.00 65.44 207 SER A C 1
ATOM 1553 O O . SER A 1 207 ? 10.879 15.255 -33.297 1.00 65.44 207 SER A O 1
ATOM 1555 N N . GLY A 1 208 ? 12.051 16.742 -32.091 1.00 66.00 208 GLY A N 1
ATOM 1556 C CA . GLY A 1 208 ? 13.384 16.270 -32.495 1.00 66.00 208 GLY A CA 1
ATOM 1557 C C . GLY A 1 208 ? 14.057 15.251 -31.564 1.00 66.00 208 GLY A C 1
ATOM 1558 O O . GLY A 1 208 ? 15.089 14.688 -31.934 1.00 66.00 208 GLY A O 1
ATOM 1559 N N . THR A 1 209 ? 13.511 15.006 -30.371 1.00 71.19 209 THR A N 1
ATOM 1560 C CA . THR A 1 209 ? 14.112 14.148 -29.330 1.00 71.19 209 THR A CA 1
ATOM 1561 C C . THR A 1 209 ? 13.061 13.271 -28.655 1.00 71.19 209 THR A C 1
ATOM 1563 O O . THR A 1 209 ? 11.868 13.500 -28.824 1.00 71.19 209 THR A O 1
ATOM 1566 N N . GLN A 1 210 ? 13.496 12.220 -27.951 1.00 70.75 210 GLN A N 1
ATOM 1567 C CA . GLN A 1 210 ? 12.583 11.297 -27.270 1.00 70.75 210 GLN A CA 1
ATOM 1568 C C . GLN A 1 210 ? 11.851 11.969 -26.110 1.00 70.75 210 GLN A C 1
ATOM 1570 O O . GLN A 1 210 ? 12.474 12.631 -25.274 1.00 70.75 210 GLN A O 1
ATOM 1575 N N . ASP A 1 211 ? 10.558 11.701 -25.992 1.00 77.19 211 ASP A N 1
ATOM 1576 C CA . ASP A 1 211 ? 9.844 11.882 -24.736 1.00 77.19 211 ASP A CA 1
ATOM 1577 C C . ASP A 1 211 ? 10.344 10.881 -23.677 1.00 77.19 211 ASP A C 1
ATOM 1579 O O . ASP A 1 211 ? 10.785 9.764 -23.983 1.00 77.19 211 ASP A O 1
ATOM 1583 N N . LEU A 1 212 ? 10.272 11.272 -22.404 1.00 72.94 212 LEU A N 1
ATOM 1584 C CA . LEU A 1 212 ? 10.643 10.412 -21.276 1.00 72.94 212 LEU A CA 1
ATOM 1585 C C . LEU A 1 212 ? 9.418 10.093 -20.430 1.00 72.94 212 LEU A C 1
ATOM 1587 O O . LEU A 1 212 ? 8.615 10.980 -20.162 1.00 72.94 212 LEU A O 1
ATOM 1591 N N . ALA A 1 213 ? 9.317 8.864 -19.939 1.00 68.69 213 ALA A N 1
ATOM 1592 C CA . ALA A 1 213 ? 8.439 8.510 -18.840 1.00 68.69 213 ALA A CA 1
ATOM 1593 C C . ALA A 1 213 ? 9.239 8.277 -17.564 1.00 68.69 213 ALA A C 1
ATOM 1595 O O . ALA A 1 213 ? 10.329 7.707 -17.568 1.00 68.69 213 ALA A O 1
ATOM 1596 N N . LEU A 1 214 ? 8.668 8.668 -16.440 1.00 67.25 214 LEU A N 1
ATOM 1597 C CA . LEU A 1 214 ? 9.189 8.331 -15.128 1.00 67.25 214 LEU A CA 1
ATOM 1598 C C . LEU A 1 214 ? 8.032 8.036 -14.191 1.00 67.25 214 LEU A C 1
ATOM 1600 O O . LEU A 1 214 ? 6.948 8.592 -14.342 1.00 67.25 214 LEU A O 1
ATOM 1604 N N . VAL A 1 215 ? 8.277 7.189 -13.198 1.00 60.16 215 VAL A N 1
ATOM 1605 C CA . VAL A 1 215 ? 7.463 7.218 -11.988 1.00 60.16 215 VAL A CA 1
ATOM 1606 C C . VAL A 1 215 ? 8.207 7.988 -10.945 1.00 60.16 215 VAL A C 1
ATOM 1608 O O . VAL A 1 215 ? 9.380 7.732 -10.670 1.00 60.16 215 VAL A O 1
ATOM 1611 N N . PHE A 1 216 ? 7.481 8.915 -10.355 1.00 64.94 216 PHE A N 1
ATOM 1612 C CA . PHE A 1 216 ? 7.954 9.640 -9.213 1.00 64.94 216 PHE A CA 1
ATOM 1613 C C . PHE A 1 216 ? 6.945 9.479 -8.081 1.00 64.94 216 PHE A C 1
ATOM 1615 O O . PHE A 1 216 ? 5.737 9.560 -8.297 1.00 64.94 216 PHE A O 1
ATOM 1622 N N . GLY A 1 217 ? 7.463 9.156 -6.895 1.00 55.72 217 GLY A N 1
ATOM 1623 C CA . GLY A 1 217 ? 6.701 9.213 -5.657 1.00 55.72 217 GLY A CA 1
ATOM 1624 C C . GLY A 1 217 ? 6.738 10.642 -5.159 1.00 55.72 217 GLY A C 1
ATOM 1625 O O . GLY A 1 217 ? 7.724 11.033 -4.531 1.00 55.72 217 GLY A O 1
ATOM 1626 N N . GLU A 1 218 ? 5.704 11.412 -5.469 1.00 56.22 218 GLU A N 1
ATOM 1627 C CA . GLU A 1 218 ? 5.530 12.737 -4.888 1.00 56.22 218 GLU A CA 1
ATOM 1628 C C . GLU A 1 218 ? 5.189 12.556 -3.414 1.00 56.22 218 GLU A C 1
ATOM 1630 O O . GLU A 1 218 ? 4.328 11.746 -3.069 1.00 56.22 218 GLU A O 1
ATOM 1635 N N . GLY A 1 219 ? 5.877 13.283 -2.528 1.00 47.25 219 GLY A N 1
ATOM 1636 C CA . GLY A 1 219 ? 5.365 13.443 -1.170 1.00 47.25 219 GLY A CA 1
ATOM 1637 C C . GLY A 1 219 ? 3.960 14.024 -1.271 1.00 47.25 219 GLY A C 1
ATOM 1638 O O . GLY A 1 219 ? 3.750 14.951 -2.053 1.00 47.25 219 GLY A O 1
ATOM 1639 N N . VAL A 1 220 ? 2.992 13.466 -0.548 1.00 54.59 220 VAL A N 1
ATOM 1640 C CA . VAL A 1 220 ? 1.639 14.018 -0.590 1.00 54.59 220 VAL A CA 1
ATOM 1641 C C . VAL A 1 220 ? 1.710 15.425 -0.006 1.00 54.59 220 VAL A C 1
ATOM 1643 O O . VAL A 1 220 ? 2.099 15.592 1.147 1.00 54.59 220 VAL A O 1
ATOM 1646 N N . GLU A 1 221 ? 1.327 16.435 -0.791 1.00 52.88 221 GLU A N 1
ATOM 1647 C CA . GLU A 1 221 ? 1.334 17.838 -0.349 1.00 52.88 221 GLU A CA 1
ATOM 1648 C C . GLU A 1 221 ? 0.490 18.049 0.918 1.00 52.88 221 GLU A C 1
ATOM 1650 O O . GLU A 1 221 ? 0.759 18.947 1.710 1.00 52.88 221 GLU A O 1
ATOM 1655 N N . ASN A 1 222 ? -0.503 17.178 1.133 1.00 60.03 222 ASN A N 1
ATOM 1656 C CA . ASN A 1 222 ? -1.351 17.147 2.314 1.00 60.03 222 ASN A CA 1
ATOM 1657 C C . ASN A 1 222 ? -1.367 15.744 2.926 1.00 60.03 222 ASN A C 1
ATOM 1659 O O . ASN A 1 222 ? -1.779 14.781 2.279 1.00 60.03 222 ASN A O 1
ATOM 1663 N N . GLU A 1 223 ? -0.984 15.633 4.197 1.00 71.69 223 GLU A N 1
ATOM 1664 C CA . GLU A 1 223 ? -1.142 14.405 4.979 1.00 71.69 223 GLU A CA 1
ATOM 1665 C C . GLU A 1 223 ? -2.570 13.848 4.829 1.00 71.69 223 GLU A C 1
ATOM 1667 O O . GLU A 1 223 ? -3.557 14.560 5.040 1.00 71.69 223 GLU A O 1
ATOM 1672 N N . LYS A 1 224 ? -2.695 12.572 4.452 1.00 84.50 224 LYS A N 1
ATOM 1673 C CA . LYS A 1 224 ? -4.004 11.934 4.275 1.00 84.50 224 LYS A CA 1
ATOM 1674 C C . LYS A 1 224 ? -4.491 11.355 5.596 1.00 84.50 224 LYS A C 1
ATOM 1676 O O . LYS A 1 224 ? -3.763 10.640 6.290 1.00 84.50 224 LYS A O 1
ATOM 1681 N N . TYR A 1 225 ? -5.746 11.657 5.909 1.00 90.69 225 TYR A N 1
ATOM 1682 C CA . TYR A 1 225 ? -6.412 11.238 7.132 1.00 90.69 225 TYR A CA 1
ATOM 1683 C C . TYR A 1 225 ? -7.701 10.481 6.831 1.00 90.69 225 TYR A C 1
ATOM 1685 O O . TYR A 1 225 ? -8.359 10.739 5.825 1.00 90.69 225 TYR A O 1
ATOM 1693 N N . VAL A 1 226 ? -8.093 9.610 7.756 1.00 94.62 226 VAL A N 1
ATOM 1694 C CA . VAL A 1 226 ? -9.420 8.994 7.793 1.00 94.62 226 VAL A CA 1
ATOM 1695 C C . VAL A 1 226 ? -10.081 9.250 9.137 1.00 94.62 226 VAL A C 1
ATOM 1697 O O . VAL A 1 226 ? -9.433 9.184 10.182 1.00 94.62 226 VAL A O 1
ATOM 1700 N N . ASP A 1 227 ? -11.379 9.525 9.103 1.00 96.56 227 ASP A N 1
ATOM 1701 C CA . ASP A 1 227 ? -12.203 9.687 10.292 1.00 96.56 227 ASP A CA 1
ATOM 1702 C C . ASP A 1 227 ? -12.996 8.406 10.568 1.00 96.56 227 ASP A C 1
ATOM 1704 O O . ASP A 1 227 ? -13.559 7.782 9.663 1.00 96.56 227 ASP A O 1
ATOM 1708 N N . PHE A 1 228 ? -13.056 8.021 11.839 1.00 97.12 228 PHE A N 1
ATOM 1709 C CA . PHE A 1 228 ? -13.871 6.914 12.319 1.00 97.12 228 PHE A CA 1
ATOM 1710 C C . PHE A 1 228 ? -14.625 7.323 13.572 1.00 97.12 228 PHE A C 1
ATOM 1712 O O . PHE A 1 228 ? -14.045 7.891 14.497 1.00 97.12 228 PHE A O 1
ATOM 1719 N N . LYS A 1 229 ? -15.916 7.013 13.608 1.00 97.25 229 LYS A N 1
ATOM 1720 C CA . LYS A 1 229 ? -16.829 7.346 14.691 1.00 97.25 229 LYS A CA 1
ATOM 1721 C C . LYS A 1 229 ? -17.649 6.125 15.081 1.00 97.25 229 LYS A C 1
ATOM 1723 O O . LYS A 1 229 ? -18.173 5.418 14.224 1.00 97.25 229 LYS A O 1
ATOM 1728 N N . VAL A 1 230 ? -17.789 5.911 16.385 1.00 96.81 230 VAL A N 1
ATOM 1729 C CA . VAL A 1 230 ? -18.643 4.878 16.971 1.00 96.81 230 VAL A CA 1
ATOM 1730 C C . VAL A 1 230 ? -19.581 5.497 17.991 1.00 96.81 230 VAL A C 1
ATOM 1732 O O . VAL A 1 230 ? -19.133 6.208 18.889 1.00 96.81 230 VAL A O 1
ATOM 1735 N N . THR A 1 231 ? -20.870 5.182 17.895 1.00 96.38 231 THR A N 1
ATOM 1736 C CA . THR A 1 231 ? -21.878 5.515 18.908 1.00 96.38 231 THR A CA 1
ATOM 1737 C C . THR A 1 231 ? -22.307 4.253 19.658 1.00 96.38 231 THR A C 1
ATOM 1739 O O . THR A 1 231 ? -22.855 3.325 19.067 1.00 96.38 231 THR A O 1
ATOM 1742 N N . TRP A 1 232 ? -22.064 4.232 20.967 1.00 94.94 232 TRP A N 1
ATOM 1743 C CA . TRP A 1 232 ? -22.390 3.143 21.891 1.00 94.94 232 TRP A CA 1
ATOM 1744 C C . TRP A 1 232 ? -23.850 3.212 22.364 1.00 94.94 232 TRP A C 1
ATOM 1746 O O . TRP A 1 232 ? -24.420 4.300 22.499 1.00 94.94 232 TRP A O 1
ATOM 1756 N N . THR A 1 233 ? -24.459 2.061 22.651 1.00 89.56 233 THR A N 1
ATOM 1757 C CA . THR A 1 233 ? -25.830 1.977 23.169 1.00 89.56 233 THR A CA 1
ATOM 1758 C C . THR A 1 233 ? -25.873 2.314 24.656 1.00 89.56 233 THR A C 1
ATOM 1760 O O . THR A 1 233 ? -25.010 1.922 25.445 1.00 89.56 233 THR A O 1
ATOM 1763 N N . LYS A 1 234 ? -26.900 3.072 25.056 1.00 80.12 234 LYS A N 1
ATOM 1764 C CA . LYS A 1 234 ? -27.206 3.350 26.463 1.00 80.12 234 LYS A CA 1
ATOM 1765 C C . LYS A 1 234 ? -28.057 2.209 27.015 1.00 80.12 234 LYS A C 1
ATOM 1767 O O . LYS A 1 234 ? -29.246 2.390 27.234 1.00 80.12 234 LYS A O 1
ATOM 1772 N N . GLU A 1 235 ? -27.460 1.044 27.224 1.00 70.44 235 GLU A N 1
ATOM 1773 C CA . GLU A 1 235 ? -28.128 -0.066 27.906 1.00 70.44 235 GLU A CA 1
ATOM 1774 C C . GLU A 1 235 ? -27.306 -0.494 29.120 1.00 70.44 235 GLU A C 1
ATOM 1776 O O . GLU A 1 235 ? -26.080 -0.561 29.090 1.00 70.44 235 GLU A O 1
ATOM 1781 N N . CYS A 1 236 ? -27.977 -0.718 30.243 1.00 55.66 236 CYS A N 1
ATOM 1782 C CA . CYS A 1 236 ? -27.396 -1.350 31.420 1.00 55.66 236 CYS A CA 1
ATOM 1783 C C . CYS A 1 236 ? -28.122 -2.674 31.612 1.00 55.66 236 CYS A C 1
ATOM 1785 O O . CYS A 1 236 ? -29.318 -2.749 31.333 1.00 55.66 236 CYS A O 1
ATOM 1787 N N . LYS A 1 237 ? -27.421 -3.702 32.105 1.00 52.00 237 LYS A N 1
ATOM 1788 C CA . LYS A 1 237 ? -28.130 -4.839 32.691 1.00 52.00 237 LYS A CA 1
ATOM 1789 C C . LYS A 1 237 ? -29.048 -4.283 33.776 1.00 52.00 237 LYS A C 1
ATOM 1791 O O . LYS A 1 237 ? -28.584 -3.536 34.635 1.00 52.00 237 LYS A O 1
ATOM 1796 N N . ALA A 1 238 ? -30.335 -4.599 33.688 1.00 48.03 238 ALA A N 1
ATOM 1797 C CA . ALA A 1 238 ? -31.150 -4.630 34.884 1.00 48.03 238 ALA A CA 1
ATOM 1798 C C . ALA A 1 238 ? -30.564 -5.770 35.722 1.00 48.03 238 ALA A C 1
ATOM 1800 O O . ALA A 1 238 ? -30.564 -6.916 35.271 1.00 48.03 238 ALA A O 1
ATOM 1801 N N . ASP A 1 239 ? -29.949 -5.438 36.851 1.00 42.53 239 ASP A N 1
ATOM 1802 C CA . ASP A 1 239 ? -29.561 -6.450 37.823 1.00 42.53 239 ASP A CA 1
ATOM 1803 C C . ASP A 1 239 ? -30.871 -7.074 38.335 1.00 42.53 239 ASP A C 1
ATOM 1805 O O . ASP A 1 239 ? -31.705 -6.373 38.913 1.00 42.53 239 ASP A O 1
ATOM 1809 N N . CYS A 1 240 ? -31.101 -8.344 37.992 1.00 33.88 240 CYS A N 1
ATOM 1810 C CA . CYS A 1 240 ? -32.171 -9.168 38.553 1.00 33.88 240 CYS A CA 1
ATOM 1811 C C . CYS A 1 240 ? -31.689 -9.827 39.842 1.00 33.88 240 CYS A C 1
ATOM 1813 O O . CYS A 1 240 ? -30.523 -10.289 39.850 1.00 33.88 240 CYS A O 1
#

pLDDT: mean 84.8, std 12.86, range [33.88, 98.31]

Secondary structure (DSSP, 8-state):
-EETTEE--EEES-TTSPPP-SS---EEE-TT-HHHHHHHHHHHHHHHHH-TTS-HHHHHHHHHHHHHHHTT-TTTTTT--HHHHHHHHHHHHHHHHSPPPPPS--EES-SEEE-EEETTEEEPPPEEEES-TT-EEEEEPPTT-EEEETTT--BPPTT-EEEEETT-EEEEEEETTHHHHTTTEEEEEEEBS--EEEEEEEE---TTS--EEEEEEEEPSS--EEEEEEE---------

Foldseek 3Di:
DDDPPDDFDWAFQAVPAAADDDDDFDKAFDPPCQLLLLLQVCQLVLLCVVCVVDDSVLSSLLSNLLSSVSVVHPCSCPPHDPVSVVSNVVSSVVSNPDDGDWDQDKEKPDQAWEWDDDPQKIKTDKIATATAQPKKWKDFAPAQKWKQFPVVRDIDDGRDIDMDGHGIIIMMMGGLCVCVRPVQKDKDKIFIPDQWDWTKMWTDDDDRHTIIITIDTDRNPDTDIYMHMYGYDNDDPPPD

Radius of gyration: 24.89 Å; chains: 1; bounding box: 57×36×71 Å